Protein AF-A0A931ZBY5-F1 (afdb_monomer_lite)

Sequence (271 aa):
MNSGYWRYLRRLSKGADLEDAVLAEHIPASWWHPQGRRKMVQRIEKRGMPWLKGWLFFTLTVDPKLFESPRDAYETAKDRIRRVIHELRARGYEIRRYAVKLELQGNDYPHWHLLVDTRAFIADAEVRELWGYGICQVKRIKPQKWQYLFKYVVKESHDVPEWVLNYPRRIRVFQTSVGFFDKPAPARTKKEAAPDERAESREPETLAQKFHRWARTAQVRTRRAIQCVGTVTLRRSFHEIILEHVAGGRRVIDWFHIPLSTQELESCIQT

Structure (mmCIF, N/CA/C/O backbone):
data_AF-A0A931ZBY5-F1
#
_entry.id   AF-A0A931ZBY5-F1
#
loop_
_atom_site.group_PDB
_atom_site.id
_atom_site.type_symbol
_atom_site.label_atom_id
_atom_site.label_alt_id
_atom_site.label_comp_id
_atom_site.label_asym_id
_atom_site.label_entity_id
_atom_site.label_seq_id
_atom_site.pdbx_PDB_ins_code
_atom_site.Cartn_x
_atom_site.Cartn_y
_atom_site.Cartn_z
_atom_site.occupancy
_atom_site.B_iso_or_equiv
_atom_site.auth_seq_id
_atom_site.auth_comp_id
_atom_site.auth_asym_id
_atom_site.auth_atom_id
_atom_site.pdbx_PDB_model_num
ATOM 1 N N . MET A 1 1 ? 14.533 -3.112 -43.753 1.00 45.38 1 MET A N 1
ATOM 2 C CA . MET A 1 1 ? 14.941 -2.509 -42.460 1.00 45.38 1 MET A CA 1
ATOM 3 C C . MET A 1 1 ? 13.799 -1.642 -41.952 1.00 45.38 1 MET A C 1
ATOM 5 O O . MET A 1 1 ? 13.306 -0.805 -42.700 1.00 45.38 1 MET A O 1
ATOM 9 N N . ASN A 1 2 ? 13.291 -1.912 -40.748 1.00 48.25 2 ASN A N 1
ATOM 10 C CA . ASN A 1 2 ? 11.975 -1.448 -40.295 1.00 48.25 2 ASN A CA 1
ATOM 11 C C . ASN A 1 2 ? 12.026 0.025 -39.821 1.00 48.25 2 ASN A C 1
ATOM 13 O O . ASN A 1 2 ? 12.162 0.321 -38.637 1.00 48.25 2 ASN A O 1
ATOM 17 N N . SER A 1 3 ? 11.950 0.974 -40.764 1.00 56.25 3 SER A N 1
ATOM 18 C CA . SER A 1 3 ? 12.187 2.411 -40.521 1.00 56.25 3 SER A CA 1
ATOM 19 C C . SER A 1 3 ? 11.102 3.123 -39.695 1.00 56.25 3 SER A C 1
ATOM 21 O O . SER A 1 3 ? 11.246 4.306 -39.385 1.00 56.25 3 SER A O 1
ATOM 23 N N . GLY A 1 4 ? 9.981 2.463 -39.389 1.00 62.41 4 GLY A N 1
ATOM 24 C CA . GLY A 1 4 ? 8.851 3.078 -38.682 1.00 62.41 4 GLY A CA 1
ATOM 25 C C . GLY A 1 4 ? 9.154 3.368 -37.211 1.00 62.41 4 GLY A C 1
ATOM 26 O O . GLY A 1 4 ? 8.848 4.452 -36.712 1.00 62.41 4 GLY A O 1
ATOM 27 N N . TYR A 1 5 ? 9.827 2.437 -36.536 1.00 62.81 5 TYR A N 1
ATOM 28 C CA . TYR A 1 5 ? 10.077 2.530 -35.100 1.00 62.81 5 TYR A CA 1
ATOM 29 C C . TYR A 1 5 ? 11.163 3.559 -34.749 1.00 62.81 5 TYR A C 1
ATOM 31 O O . TYR A 1 5 ? 11.001 4.348 -33.821 1.00 62.81 5 TYR A O 1
ATOM 39 N N . TRP A 1 6 ? 12.223 3.663 -35.555 1.00 63.34 6 TRP A N 1
ATOM 40 C CA . TRP A 1 6 ? 13.207 4.741 -35.399 1.00 63.34 6 TRP A CA 1
ATOM 41 C C . TRP A 1 6 ? 12.652 6.112 -35.727 1.00 63.34 6 TRP A C 1
ATOM 43 O O . TRP A 1 6 ? 13.010 7.075 -35.056 1.00 63.34 6 TRP A O 1
ATOM 53 N N . ARG A 1 7 ? 11.745 6.228 -36.706 1.00 66.69 7 ARG A N 1
ATOM 54 C CA . ARG A 1 7 ? 11.007 7.483 -36.901 1.00 66.69 7 ARG A CA 1
ATOM 55 C C . ARG A 1 7 ? 10.178 7.827 -35.669 1.00 66.69 7 ARG A C 1
ATOM 57 O O . ARG A 1 7 ? 10.135 8.996 -35.304 1.00 66.69 7 ARG A O 1
ATOM 64 N N . TYR A 1 8 ? 9.558 6.841 -35.021 1.00 67.06 8 TYR A N 1
ATOM 65 C CA . TYR A 1 8 ? 8.817 7.047 -33.777 1.00 67.06 8 TYR A CA 1
ATOM 66 C C . TYR A 1 8 ? 9.733 7.502 -32.632 1.00 67.06 8 TYR A C 1
ATOM 68 O O . TYR A 1 8 ? 9.466 8.539 -32.030 1.00 67.06 8 TYR A O 1
ATOM 76 N N . LEU A 1 9 ? 10.855 6.817 -32.388 1.00 64.81 9 LEU A N 1
ATOM 77 C CA . LEU A 1 9 ? 11.815 7.214 -31.352 1.00 64.81 9 LEU A CA 1
ATOM 78 C C . LEU A 1 9 ? 12.480 8.567 -31.639 1.00 64.81 9 LEU A C 1
ATOM 80 O O . LEU A 1 9 ? 12.577 9.376 -30.724 1.00 64.81 9 LEU A O 1
ATOM 84 N N . ARG A 1 10 ? 12.868 8.868 -32.888 1.00 67.19 10 ARG A N 1
ATOM 85 C CA . ARG A 1 10 ? 13.410 10.190 -33.278 1.00 67.19 10 ARG A CA 1
ATOM 86 C C . ARG A 1 10 ? 12.373 11.305 -33.152 1.00 67.19 10 ARG A C 1
ATOM 88 O O . ARG A 1 10 ? 12.701 12.429 -32.779 1.00 67.19 10 ARG A O 1
ATOM 95 N N . ARG A 1 11 ? 11.102 11.002 -33.442 1.00 65.88 11 ARG A N 1
ATOM 96 C CA . ARG A 1 11 ? 9.986 11.931 -33.219 1.00 65.88 11 ARG A CA 1
ATOM 97 C C . ARG A 1 11 ? 9.799 12.200 -31.727 1.00 65.88 11 ARG A C 1
ATOM 99 O O . ARG A 1 11 ? 9.651 13.355 -31.341 1.00 65.88 11 ARG A O 1
ATOM 106 N N . LEU A 1 12 ? 9.841 11.160 -30.893 1.00 61.66 12 LEU A N 1
ATOM 107 C CA . LEU A 1 12 ? 9.764 11.298 -29.438 1.00 61.66 12 LEU A CA 1
ATOM 108 C C . LEU A 1 12 ? 10.984 12.018 -28.848 1.00 61.66 12 LEU A C 1
ATOM 110 O O . LEU A 1 12 ? 10.834 12.799 -27.911 1.00 61.66 12 LEU A O 1
ATOM 114 N N . SER A 1 13 ? 12.170 11.819 -29.427 1.00 60.75 13 SER A N 1
ATOM 115 C CA . SER A 1 13 ? 13.410 12.485 -29.015 1.00 60.75 13 SER A CA 1
ATOM 116 C C . SER A 1 13 ? 13.490 13.944 -29.463 1.00 60.75 13 SER A C 1
ATOM 118 O O . SER A 1 13 ? 14.455 14.623 -29.123 1.00 60.75 13 SER A O 1
ATOM 120 N N . LYS A 1 14 ? 12.492 14.440 -30.214 1.00 63.62 14 LYS A N 1
ATOM 121 C CA . LYS A 1 14 ? 12.477 15.776 -30.833 1.00 63.62 14 LYS A CA 1
ATOM 122 C C . LYS A 1 14 ? 13.758 16.073 -31.629 1.00 63.62 14 LYS A C 1
ATOM 124 O O . LYS A 1 14 ? 14.240 17.200 -31.624 1.00 63.62 14 LYS A O 1
ATOM 129 N N . GLY A 1 15 ? 14.315 15.059 -32.295 1.00 59.41 15 GLY A N 1
ATOM 130 C CA . GLY A 1 15 ? 15.557 15.191 -33.059 1.00 59.41 15 GLY A CA 1
ATOM 131 C C . GLY A 1 15 ? 16.841 15.072 -32.234 1.00 59.41 15 GLY A C 1
ATOM 132 O O . GLY A 1 15 ? 17.914 15.277 -32.792 1.00 59.41 15 GLY A O 1
ATOM 133 N N . ALA A 1 16 ? 16.768 14.721 -30.944 1.00 61.84 16 ALA A N 1
ATOM 134 C CA . ALA A 1 16 ? 17.964 14.380 -30.181 1.00 61.84 16 ALA A CA 1
ATOM 135 C C . ALA A 1 16 ? 18.634 13.136 -30.772 1.00 61.84 16 ALA A C 1
ATOM 137 O O . ALA A 1 16 ? 17.952 12.161 -31.118 1.00 61.84 16 ALA A O 1
ATOM 138 N N . ASP A 1 17 ? 19.960 13.205 -30.854 1.00 65.31 17 ASP A N 1
ATOM 139 C CA . ASP A 1 17 ? 20.803 12.136 -31.358 1.00 65.31 17 ASP A CA 1
ATOM 140 C C . ASP A 1 17 ? 20.674 10.886 -30.477 1.00 65.31 17 ASP A C 1
ATOM 142 O O . ASP A 1 17 ? 20.768 10.948 -29.246 1.00 65.31 17 ASP A O 1
ATOM 146 N N . LEU A 1 18 ? 20.382 9.758 -31.120 1.00 66.00 18 LEU A N 1
ATOM 147 C CA . LEU A 1 18 ? 20.178 8.469 -30.465 1.00 66.00 18 LEU A CA 1
ATOM 148 C C . LEU A 1 18 ? 21.457 7.619 -30.472 1.00 66.00 18 LEU A C 1
ATOM 150 O O . LEU A 1 18 ? 21.431 6.521 -29.922 1.00 66.00 18 LEU A O 1
ATOM 154 N N . GLU A 1 19 ? 22.565 8.120 -31.032 1.00 67.00 19 GLU A N 1
ATOM 155 C CA . GLU A 1 19 ? 23.895 7.500 -30.899 1.00 67.00 19 GLU A CA 1
ATOM 156 C C . GLU A 1 19 ? 24.340 7.401 -29.427 1.00 67.00 19 GLU A C 1
ATOM 158 O O . GLU A 1 19 ? 25.022 6.457 -29.038 1.00 67.00 19 GLU A O 1
ATOM 163 N N . ASP A 1 20 ? 23.848 8.311 -28.579 1.00 74.69 20 ASP A N 1
ATOM 164 C CA . ASP A 1 20 ? 24.078 8.347 -27.130 1.00 74.69 20 ASP A CA 1
ATOM 165 C C . ASP A 1 20 ? 22.917 7.724 -26.316 1.00 74.69 20 ASP A C 1
ATOM 167 O O . ASP A 1 20 ? 22.701 8.079 -25.149 1.00 74.69 20 ASP A O 1
ATOM 171 N N . ALA A 1 21 ? 22.106 6.841 -26.907 1.00 77.75 21 ALA A N 1
ATOM 172 C CA . ALA A 1 21 ? 20.978 6.234 -26.203 1.00 77.75 21 ALA A CA 1
ATOM 173 C C . ALA A 1 21 ? 21.427 5.219 -25.132 1.00 77.75 21 ALA A C 1
ATOM 175 O O . ALA A 1 21 ? 22.369 4.445 -25.294 1.00 77.75 21 ALA A O 1
ATOM 176 N N . VAL A 1 22 ? 20.711 5.208 -24.010 1.00 84.44 22 VAL A N 1
ATOM 177 C CA . VAL A 1 22 ? 20.878 4.256 -22.911 1.00 84.44 22 VAL A CA 1
ATOM 178 C C . VAL A 1 22 ? 19.535 3.605 -22.645 1.00 84.44 22 VAL A C 1
ATOM 180 O O . VAL A 1 22 ? 18.516 4.288 -22.487 1.00 84.44 22 VAL A O 1
ATOM 183 N N . LEU A 1 23 ? 19.544 2.279 -22.570 1.00 87.38 23 LEU A N 1
ATOM 184 C CA . LEU A 1 23 ? 18.392 1.518 -22.128 1.00 87.38 23 LEU A CA 1
ATOM 185 C C . LEU A 1 23 ? 18.397 1.481 -20.600 1.00 87.38 23 LEU A C 1
ATOM 187 O O . LEU A 1 23 ? 19.359 1.019 -19.990 1.00 87.38 23 LEU A O 1
ATOM 191 N N . ALA A 1 24 ? 17.332 1.987 -19.988 1.00 88.69 24 ALA A N 1
ATOM 192 C CA . ALA A 1 24 ? 17.167 2.025 -18.545 1.00 88.69 24 ALA A CA 1
ATOM 193 C C . ALA A 1 24 ? 15.988 1.162 -18.091 1.00 88.69 24 ALA A C 1
ATOM 195 O O . ALA A 1 24 ? 14.958 1.109 -18.769 1.00 88.69 24 ALA A O 1
ATOM 196 N N . GLU A 1 25 ? 16.099 0.540 -16.918 1.00 90.38 25 GLU A N 1
ATOM 197 C CA . GLU A 1 25 ? 15.014 -0.268 -16.354 1.00 90.38 25 GLU A CA 1
ATOM 198 C C . GLU A 1 25 ? 13.726 0.565 -16.200 1.00 90.38 25 GLU A C 1
ATOM 200 O O . GLU A 1 25 ? 13.728 1.707 -15.711 1.00 90.38 25 GLU A O 1
ATOM 205 N N . HIS A 1 26 ? 12.581 -0.002 -16.588 1.00 92.06 26 HIS A N 1
ATOM 206 C CA . HIS A 1 26 ? 11.299 0.612 -16.272 1.00 92.06 26 HIS A CA 1
ATOM 207 C C . HIS A 1 26 ? 10.945 0.416 -14.797 1.00 92.06 26 HIS A C 1
ATOM 209 O O . HIS A 1 26 ? 10.490 -0.642 -14.382 1.00 92.06 26 HIS A O 1
ATOM 215 N N . ILE A 1 27 ? 11.035 1.492 -14.014 1.00 91.31 27 ILE A N 1
ATOM 216 C CA . ILE A 1 27 ? 10.595 1.489 -12.613 1.00 91.31 27 ILE A CA 1
ATOM 217 C C . ILE A 1 27 ? 9.138 1.988 -12.527 1.00 91.31 27 ILE A C 1
ATOM 219 O O . ILE A 1 27 ? 8.906 3.206 -12.595 1.00 91.31 27 ILE A O 1
ATOM 223 N N . PRO A 1 28 ? 8.133 1.119 -12.333 1.00 93.19 28 PRO A N 1
ATOM 224 C CA . PRO A 1 28 ? 6.731 1.521 -12.238 1.00 93.19 28 PRO A CA 1
ATOM 225 C C . PRO A 1 28 ? 6.447 2.237 -10.912 1.00 93.19 28 PRO A C 1
ATOM 227 O O . PRO A 1 28 ? 7.111 2.019 -9.904 1.00 93.19 28 PRO A O 1
ATOM 230 N N . ALA A 1 29 ? 5.404 3.066 -10.859 1.00 92.88 29 ALA A N 1
ATOM 231 C CA . ALA A 1 29 ? 4.896 3.580 -9.585 1.00 92.88 29 ALA A CA 1
ATOM 232 C C . ALA A 1 29 ? 3.936 2.556 -8.955 1.00 92.88 29 ALA A C 1
ATOM 234 O O . ALA A 1 29 ? 2.725 2.602 -9.181 1.00 92.88 29 ALA A O 1
ATOM 235 N N . SER A 1 30 ? 4.497 1.622 -8.187 1.00 93.38 30 SER A N 1
ATOM 236 C CA . SER A 1 30 ? 3.792 0.504 -7.555 1.00 93.38 30 SER A CA 1
ATOM 237 C C . SER A 1 30 ? 4.297 0.279 -6.133 1.00 93.38 30 SER A C 1
ATOM 239 O O . SER A 1 30 ? 5.486 0.427 -5.873 1.00 93.38 30 SER A O 1
ATOM 241 N N . TRP A 1 31 ? 3.404 -0.112 -5.223 1.00 93.94 31 TRP A N 1
ATOM 242 C CA . TRP A 1 31 ? 3.762 -0.519 -3.858 1.00 93.94 31 TRP A CA 1
ATOM 243 C C . TRP A 1 31 ? 4.558 -1.824 -3.810 1.00 93.94 31 TRP A C 1
ATOM 245 O O . TRP A 1 31 ? 5.379 -2.006 -2.918 1.00 93.94 31 TRP A O 1
ATOM 255 N N . TRP A 1 32 ? 4.315 -2.696 -4.787 1.00 92.62 32 TRP A N 1
ATOM 256 C CA . TRP A 1 32 ? 4.901 -4.030 -4.888 1.00 92.62 32 TRP A CA 1
ATOM 257 C C . TRP A 1 32 ? 6.251 -4.038 -5.610 1.00 92.62 32 TRP A C 1
ATOM 259 O O . TRP A 1 32 ? 6.954 -5.033 -5.569 1.00 92.62 32 TRP A O 1
ATOM 269 N N . HIS A 1 33 ? 6.624 -2.930 -6.261 1.00 90.19 33 HIS A N 1
ATOM 270 C CA . HIS A 1 33 ? 7.940 -2.789 -6.878 1.00 90.19 33 HIS A CA 1
ATOM 271 C C . HIS A 1 33 ? 8.905 -2.121 -5.883 1.00 90.19 33 HIS A C 1
ATOM 273 O O . HIS A 1 33 ? 8.609 -0.998 -5.449 1.00 90.19 33 HIS A O 1
ATOM 279 N N . PRO A 1 34 ? 10.069 -2.718 -5.557 1.00 83.31 34 PRO A N 1
ATOM 280 C CA . PRO A 1 34 ? 10.969 -2.216 -4.511 1.00 83.31 34 PRO A CA 1
ATOM 281 C C . PRO A 1 34 ? 11.342 -0.736 -4.671 1.00 83.31 34 PRO A C 1
ATOM 283 O O . PRO A 1 34 ? 11.199 0.065 -3.743 1.00 83.31 34 PRO A O 1
ATOM 286 N N . GLN A 1 35 ? 11.733 -0.338 -5.885 1.00 86.56 35 GLN A N 1
ATOM 287 C CA . GLN A 1 35 ? 12.047 1.059 -6.202 1.00 86.56 35 GLN A CA 1
ATOM 288 C C . GLN A 1 35 ? 10.793 1.903 -6.485 1.00 86.56 35 GLN A C 1
ATOM 290 O O . GLN A 1 35 ? 10.770 3.115 -6.262 1.00 86.56 35 GLN A O 1
ATOM 295 N N . GLY A 1 36 ? 9.715 1.261 -6.943 1.00 91.06 36 GLY A N 1
ATOM 296 C CA . GLY A 1 36 ? 8.467 1.924 -7.320 1.00 91.06 36 GLY A CA 1
ATOM 297 C C . GLY A 1 36 ? 7.710 2.490 -6.126 1.00 91.06 36 GLY A C 1
ATOM 298 O O . GLY A 1 36 ? 7.039 3.521 -6.230 1.00 91.06 36 GLY A O 1
ATOM 299 N N . ARG A 1 37 ? 7.903 1.870 -4.961 1.00 91.06 37 ARG A N 1
ATOM 300 C CA . ARG A 1 37 ? 7.382 2.318 -3.671 1.00 91.06 37 ARG A CA 1
ATOM 301 C C . ARG A 1 37 ? 7.802 3.746 -3.347 1.00 91.06 37 ARG A C 1
ATOM 303 O O . ARG A 1 37 ? 6.973 4.525 -2.886 1.00 91.06 37 ARG A O 1
ATOM 310 N N . ARG A 1 38 ? 9.038 4.140 -3.676 1.00 90.50 38 ARG A N 1
ATOM 311 C CA . ARG A 1 38 ? 9.514 5.524 -3.494 1.00 90.50 38 ARG A CA 1
ATOM 312 C C . ARG A 1 38 ? 8.679 6.513 -4.313 1.00 90.50 38 ARG A C 1
ATOM 314 O O . ARG A 1 38 ? 8.265 7.539 -3.785 1.00 90.50 38 ARG A O 1
ATOM 321 N N . LYS A 1 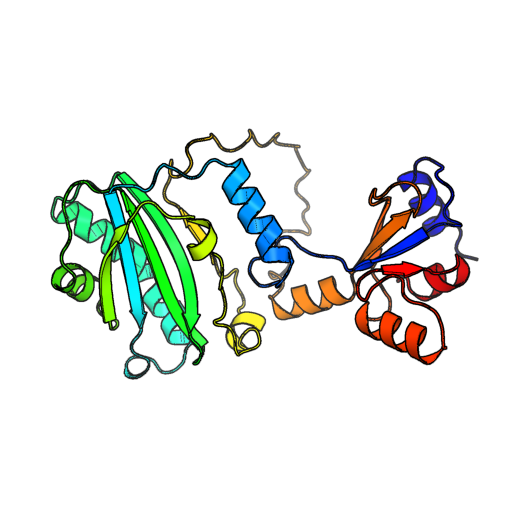39 ? 8.333 6.169 -5.562 1.00 93.06 39 LYS A N 1
ATOM 322 C CA . LYS A 1 39 ? 7.439 6.985 -6.407 1.00 93.06 39 LYS A CA 1
ATOM 323 C C . LYS A 1 39 ? 6.029 7.085 -5.813 1.00 93.06 39 LYS A C 1
ATOM 325 O O . LYS A 1 39 ? 5.383 8.124 -5.938 1.00 93.06 39 LYS A O 1
ATOM 330 N N . MET A 1 40 ? 5.540 6.028 -5.160 1.00 94.12 40 MET A N 1
ATOM 331 C CA . MET A 1 40 ? 4.252 6.049 -4.455 1.00 94.12 40 MET A CA 1
ATOM 332 C C . MET A 1 40 ? 4.284 6.934 -3.204 1.00 94.12 40 MET A C 1
ATOM 334 O O . MET A 1 40 ? 3.366 7.731 -3.018 1.00 94.12 40 MET A O 1
ATOM 338 N N . VAL A 1 41 ? 5.351 6.868 -2.402 1.00 92.31 41 VAL A N 1
ATOM 339 C CA . VAL A 1 41 ? 5.556 7.765 -1.250 1.00 92.31 41 VAL A CA 1
ATOM 340 C C . VAL A 1 41 ? 5.636 9.220 -1.708 1.00 92.31 41 VAL A C 1
ATOM 342 O O . VAL A 1 41 ? 4.884 10.044 -1.206 1.00 92.31 41 VAL A O 1
ATOM 345 N N . GLN A 1 42 ? 6.413 9.531 -2.747 1.00 91.62 42 GLN A N 1
ATOM 346 C CA . GLN A 1 42 ? 6.473 10.884 -3.320 1.00 91.62 42 GLN A CA 1
ATOM 347 C C . GLN A 1 42 ? 5.103 11.390 -3.799 1.00 91.62 42 GLN A C 1
ATOM 349 O O . GLN A 1 42 ? 4.792 12.574 -3.683 1.00 91.62 42 GLN A O 1
ATOM 354 N N . ARG A 1 43 ? 4.246 10.512 -4.344 1.00 92.12 43 ARG A N 1
ATOM 355 C CA . ARG A 1 43 ? 2.864 10.880 -4.703 1.00 92.12 43 ARG A CA 1
ATOM 356 C C . ARG A 1 43 ? 2.032 11.235 -3.472 1.00 92.12 43 ARG A C 1
ATOM 358 O O . ARG A 1 43 ? 1.236 12.163 -3.550 1.00 92.12 43 ARG A O 1
ATOM 365 N N . ILE A 1 44 ? 2.206 10.519 -2.364 1.00 91.69 44 ILE A N 1
ATOM 366 C CA . ILE A 1 44 ? 1.571 10.839 -1.078 1.00 91.69 44 ILE A CA 1
ATOM 367 C C . ILE A 1 44 ? 2.099 12.176 -0.542 1.00 91.69 44 ILE A C 1
ATOM 369 O O . ILE A 1 44 ? 1.295 13.035 -0.193 1.00 91.69 44 ILE A O 1
ATOM 373 N N . GLU A 1 45 ? 3.417 12.400 -0.563 1.00 90.44 45 GLU A N 1
ATOM 374 C CA . GLU A 1 45 ? 4.050 13.665 -0.144 1.00 90.44 45 GLU A CA 1
ATOM 375 C C . GLU A 1 45 ? 3.479 14.858 -0.913 1.00 90.44 45 GLU A C 1
ATOM 377 O O . GLU A 1 45 ? 3.066 15.855 -0.321 1.00 90.44 45 GLU A O 1
ATOM 382 N N . LYS A 1 46 ? 3.359 14.728 -2.240 1.00 91.62 46 LYS A N 1
ATOM 383 C CA . LYS A 1 46 ? 2.780 15.769 -3.102 1.00 91.62 46 LYS A CA 1
ATOM 384 C C . LYS A 1 46 ? 1.327 16.096 -2.763 1.00 91.62 46 LYS A C 1
ATOM 386 O O . LYS A 1 46 ? 0.921 17.236 -2.965 1.00 91.62 46 LYS A O 1
ATOM 391 N N . ARG A 1 47 ? 0.561 15.133 -2.238 1.00 90.44 47 ARG A N 1
ATOM 392 C CA . ARG A 1 47 ? -0.825 15.343 -1.786 1.00 90.44 47 ARG A CA 1
ATOM 393 C C . ARG A 1 47 ? -0.924 16.001 -0.405 1.00 90.44 47 ARG A C 1
ATOM 395 O O . ARG A 1 47 ? -2.013 16.413 -0.042 1.00 90.44 47 ARG A O 1
ATOM 402 N N . GLY A 1 48 ? 0.176 16.143 0.334 1.00 91.12 48 GLY A N 1
ATOM 403 C CA . GLY A 1 48 ? 0.186 16.758 1.663 1.00 91.12 48 GLY A CA 1
ATOM 404 C C . GLY A 1 48 ? -0.389 15.826 2.728 1.00 91.12 48 GLY A C 1
ATOM 405 O O . GLY A 1 48 ? -1.601 15.760 2.922 1.00 91.12 48 GLY A O 1
ATOM 406 N N . MET A 1 49 ? 0.491 15.085 3.406 1.00 91.06 49 MET A N 1
ATOM 407 C CA . MET A 1 49 ? 0.108 14.312 4.589 1.00 91.06 49 MET A CA 1
ATOM 408 C C . MET A 1 49 ? -0.279 15.257 5.730 1.00 91.06 49 MET A C 1
ATOM 410 O O . MET A 1 49 ? 0.462 16.214 5.963 1.00 91.06 49 MET A O 1
ATOM 414 N N . PRO A 1 50 ? -1.364 14.964 6.466 1.00 91.56 50 PRO A N 1
ATOM 415 C CA . PRO A 1 50 ? -1.753 15.769 7.610 1.00 91.56 50 PRO A CA 1
ATOM 416 C C . PRO A 1 50 ? -0.722 15.697 8.734 1.00 91.56 50 PRO A C 1
ATOM 418 O O . PRO A 1 50 ? 0.047 14.737 8.852 1.00 91.56 50 PRO A O 1
ATOM 421 N N . TRP A 1 51 ? -0.742 16.699 9.610 1.00 91.06 51 TRP A N 1
ATOM 422 C CA . TRP A 1 51 ? 0.027 16.663 10.848 1.00 91.06 51 TRP A CA 1
ATOM 423 C C . TRP A 1 51 ? -0.517 15.580 11.790 1.00 91.06 51 TRP A C 1
ATOM 425 O O . TRP A 1 51 ? -1.609 15.707 12.338 1.00 91.06 51 TRP A O 1
ATOM 435 N N . LEU A 1 52 ? 0.254 14.505 11.978 1.00 92.50 52 LEU A N 1
ATOM 436 C CA . LEU A 1 52 ? -0.189 13.300 12.694 1.00 92.50 52 LEU A CA 1
ATOM 437 C C . LEU A 1 52 ? -0.003 13.361 14.220 1.00 92.50 52 LEU A C 1
ATOM 439 O O . LEU A 1 52 ? -0.298 12.386 14.911 1.00 92.50 52 LEU A O 1
ATOM 443 N N . LYS A 1 53 ? 0.536 14.454 14.777 1.00 90.88 53 LYS A N 1
ATOM 444 C CA . LYS A 1 53 ? 0.796 14.537 16.224 1.00 90.88 53 LYS A CA 1
ATOM 445 C C . LYS A 1 53 ? -0.514 14.371 16.992 1.00 90.88 53 LYS A C 1
ATOM 447 O O . LYS A 1 53 ? -1.473 15.097 16.757 1.00 90.88 53 LYS A O 1
ATOM 452 N N . GLY A 1 54 ? -0.524 13.437 17.938 1.00 90.75 54 GLY A N 1
ATOM 453 C CA . GLY A 1 54 ? -1.692 13.169 18.772 1.00 90.75 54 GLY A CA 1
ATOM 454 C C . GLY A 1 54 ? -2.729 12.247 18.134 1.00 90.75 54 GLY A C 1
ATOM 455 O O . GLY A 1 54 ? -3.629 11.822 18.843 1.00 90.75 54 GLY A O 1
ATOM 456 N N . TRP A 1 55 ? -2.597 11.854 16.865 1.00 96.19 55 TRP A N 1
ATOM 457 C CA . TRP A 1 55 ? -3.441 10.804 16.286 1.00 96.19 55 TRP A CA 1
ATOM 458 C C . TRP A 1 55 ? -3.170 9.452 16.959 1.00 96.19 55 TRP A C 1
ATOM 460 O O . TRP A 1 55 ? -2.137 9.262 17.612 1.00 96.19 55 TRP A O 1
ATOM 470 N N . LEU A 1 56 ? -4.083 8.497 16.788 1.00 97.31 56 LEU A N 1
ATOM 471 C CA . LEU A 1 56 ? -3.860 7.110 17.184 1.00 97.31 56 LEU A CA 1
ATOM 472 C C . LEU A 1 56 ? -3.283 6.294 16.024 1.00 97.31 56 LEU A C 1
ATOM 474 O O . LEU A 1 56 ? -3.610 6.504 14.855 1.00 97.31 56 LEU A O 1
ATOM 478 N N . PHE A 1 57 ? -2.418 5.357 16.382 1.00 96.94 57 PHE A N 1
ATOM 479 C CA . PHE A 1 57 ? -1.835 4.340 15.531 1.00 96.94 57 PHE A CA 1
ATOM 480 C C . PHE A 1 57 ? -2.400 2.992 15.950 1.00 96.94 57 PHE A C 1
ATOM 482 O O . PHE A 1 57 ? -2.102 2.537 17.059 1.00 96.94 57 PHE A O 1
ATOM 489 N N . PHE A 1 58 ? -3.218 2.373 15.101 1.00 97.50 58 PHE A N 1
ATOM 490 C CA . PHE A 1 58 ? -3.696 1.016 15.358 1.00 97.50 58 PHE A CA 1
ATOM 491 C C . PHE A 1 58 ? -2.849 0.029 14.582 1.00 97.50 58 PHE A C 1
ATOM 493 O O . PHE A 1 58 ? -2.600 0.215 13.394 1.00 97.50 58 PHE A O 1
ATOM 500 N N . THR A 1 59 ? -2.484 -1.045 15.252 1.00 97.50 59 THR A N 1
ATOM 501 C CA . THR A 1 59 ? -1.824 -2.213 14.691 1.00 97.50 59 THR A CA 1
ATOM 502 C C . THR A 1 59 ? -2.824 -3.357 14.790 1.00 97.50 59 THR A C 1
ATOM 504 O O . THR A 1 59 ? -3.131 -3.787 15.900 1.00 97.50 59 THR A O 1
ATOM 507 N N . LEU A 1 60 ? -3.354 -3.817 13.657 1.00 98.12 60 LEU A N 1
ATOM 508 C CA . LEU A 1 60 ? -4.300 -4.930 13.571 1.00 98.12 60 LEU A CA 1
ATOM 509 C C . LEU A 1 60 ? -3.606 -6.121 12.911 1.00 98.12 60 LEU A C 1
ATOM 511 O O . LEU A 1 60 ? -3.268 -6.068 11.727 1.00 98.12 60 LEU A O 1
ATOM 515 N N . THR A 1 61 ? -3.392 -7.184 13.674 1.00 97.06 61 THR A N 1
ATOM 516 C CA . THR A 1 61 ? -2.763 -8.421 13.204 1.00 97.06 61 THR A CA 1
ATOM 517 C C . THR A 1 61 ? -3.801 -9.532 13.198 1.00 97.06 61 THR A C 1
ATOM 519 O O . THR A 1 61 ? -4.539 -9.686 14.175 1.00 97.06 61 THR A O 1
ATOM 522 N N . VAL A 1 62 ? -3.866 -10.300 12.112 1.00 97.44 62 VAL A N 1
ATOM 523 C CA . VAL A 1 62 ? -4.668 -11.530 12.096 1.00 97.44 62 VAL A CA 1
ATOM 524 C C . VAL A 1 62 ? -3.961 -12.630 12.877 1.00 97.44 62 VAL A C 1
ATOM 526 O O . VAL A 1 62 ? -2.740 -12.743 12.806 1.00 97.44 62 VAL A O 1
ATOM 529 N N . ASP A 1 63 ? -4.711 -13.444 13.607 1.00 97.25 63 ASP A N 1
ATOM 530 C CA . ASP A 1 63 ? -4.223 -14.722 14.117 1.00 97.25 63 ASP A CA 1
ATOM 531 C C . ASP A 1 63 ? -4.334 -15.770 12.995 1.00 97.25 63 ASP A C 1
ATOM 533 O O . ASP A 1 63 ? -5.454 -16.088 12.584 1.00 97.25 63 ASP A O 1
ATOM 537 N N . PRO A 1 64 ? -3.211 -16.315 12.487 1.00 97.19 64 PRO A N 1
ATOM 538 C CA . PRO A 1 64 ? -3.222 -17.332 11.437 1.00 97.19 64 PRO A CA 1
ATOM 539 C C . PRO A 1 64 ? -4.080 -18.556 11.755 1.00 97.19 64 PRO A C 1
ATOM 541 O O . PRO A 1 64 ? -4.584 -19.190 10.839 1.00 97.19 64 PRO A O 1
ATOM 544 N N . LYS A 1 65 ? -4.273 -18.892 13.037 1.00 97.56 65 LYS A N 1
ATOM 545 C CA . LYS A 1 65 ? -5.053 -20.069 13.451 1.00 97.56 65 LYS A CA 1
ATOM 546 C C . LYS A 1 65 ? -6.548 -19.951 13.151 1.00 97.56 65 LYS A C 1
ATOM 548 O O . LYS A 1 65 ? -7.250 -20.953 13.215 1.00 97.56 65 LYS A O 1
ATOM 553 N N . LEU A 1 66 ? -7.037 -18.742 12.873 1.00 97.38 66 LEU A N 1
ATOM 554 C CA . LEU A 1 66 ? -8.448 -18.477 12.584 1.00 97.38 66 LEU A CA 1
ATOM 555 C C . LEU A 1 66 ? -8.803 -18.622 11.098 1.00 97.38 66 LEU A C 1
ATOM 557 O O . LEU A 1 66 ? -9.965 -18.437 10.747 1.00 97.38 66 LEU A O 1
ATOM 561 N N . PHE A 1 67 ? -7.825 -18.895 10.233 1.00 97.69 67 PHE A N 1
ATOM 562 C CA . PHE A 1 67 ? -8.003 -18.872 8.785 1.00 97.69 67 PHE A CA 1
ATOM 563 C C . PHE A 1 67 ? -7.314 -20.059 8.126 1.00 97.69 67 PHE A C 1
ATOM 565 O O . PHE A 1 67 ? -6.281 -20.537 8.590 1.00 97.69 67 PHE A O 1
ATOM 572 N N . GLU A 1 68 ? -7.859 -20.501 6.997 1.00 97.31 68 GLU A N 1
ATOM 573 C CA . GLU A 1 68 ? -7.287 -21.621 6.241 1.00 97.31 68 GLU A CA 1
ATOM 574 C C . GLU A 1 68 ? -6.003 -21.217 5.505 1.00 97.31 68 GLU A C 1
ATOM 576 O O . GLU A 1 68 ? -5.110 -22.032 5.278 1.00 97.31 68 GLU A O 1
ATOM 581 N N . SER A 1 69 ? -5.903 -19.946 5.102 1.00 97.81 69 SER A N 1
ATOM 582 C CA . SER A 1 69 ? -4.760 -19.421 4.354 1.00 97.81 69 SER A CA 1
ATOM 583 C C . SER A 1 69 ? -4.577 -17.906 4.540 1.00 97.81 69 SER A C 1
ATOM 585 O O . SER A 1 69 ? -5.529 -17.199 4.886 1.00 97.81 69 SER A O 1
ATOM 587 N N . PRO A 1 70 ? -3.393 -17.346 4.213 1.00 97.38 70 PRO A N 1
ATOM 588 C CA . PRO A 1 70 ? -3.174 -15.896 4.205 1.00 97.38 70 PRO A CA 1
ATOM 589 C C . PRO A 1 70 ? -4.144 -15.125 3.298 1.00 97.38 70 PRO A C 1
ATOM 591 O O . PRO A 1 70 ? -4.555 -14.005 3.616 1.00 97.38 70 PRO A O 1
ATOM 594 N N . ARG A 1 71 ? -4.523 -15.725 2.162 1.00 97.56 71 ARG A N 1
ATOM 595 C CA . ARG A 1 71 ? -5.487 -15.140 1.223 1.00 97.56 71 ARG A CA 1
ATOM 596 C C . ARG A 1 71 ? -6.878 -15.064 1.841 1.00 97.56 71 ARG A C 1
ATOM 598 O O . ARG A 1 71 ? -7.520 -14.024 1.720 1.00 97.56 71 ARG A O 1
ATOM 605 N N . ASP A 1 72 ? -7.323 -16.142 2.479 1.00 97.88 72 ASP A N 1
ATOM 606 C CA . ASP A 1 72 ? -8.607 -16.189 3.181 1.00 97.88 72 ASP A CA 1
ATOM 607 C C . ASP A 1 72 ? -8.658 -15.137 4.303 1.00 97.88 72 ASP A C 1
ATOM 609 O O . ASP A 1 72 ? -9.566 -14.302 4.344 1.00 97.88 72 ASP A O 1
ATOM 613 N N . ALA A 1 73 ? -7.591 -15.045 5.105 1.00 97.94 73 ALA A N 1
ATOM 614 C CA . ALA A 1 73 ? -7.443 -13.996 6.113 1.00 97.94 73 ALA A CA 1
ATOM 615 C C . ALA A 1 73 ? -7.556 -12.581 5.517 1.00 97.94 73 ALA A C 1
ATOM 617 O O . ALA A 1 73 ? -8.223 -11.708 6.078 1.00 97.94 73 ALA A O 1
ATOM 618 N N . TYR A 1 74 ? -6.931 -12.331 4.361 1.00 97.88 74 TYR A N 1
ATOM 619 C CA . TYR A 1 74 ? -7.026 -11.040 3.677 1.00 97.88 74 TYR A CA 1
ATOM 620 C C . TYR A 1 74 ? -8.448 -10.738 3.196 1.00 97.88 74 TYR A C 1
ATOM 622 O O . TYR A 1 74 ? -8.941 -9.625 3.406 1.00 97.88 74 TYR A O 1
ATOM 630 N N . GLU A 1 75 ? -9.097 -11.697 2.539 1.00 96.88 75 GLU A N 1
ATOM 631 C CA . GLU A 1 75 ? -10.445 -11.537 1.988 1.00 96.88 75 GLU A CA 1
ATOM 632 C C . GLU A 1 75 ? -11.471 -11.257 3.081 1.00 96.88 75 GLU A C 1
ATOM 634 O O . GLU A 1 75 ? -12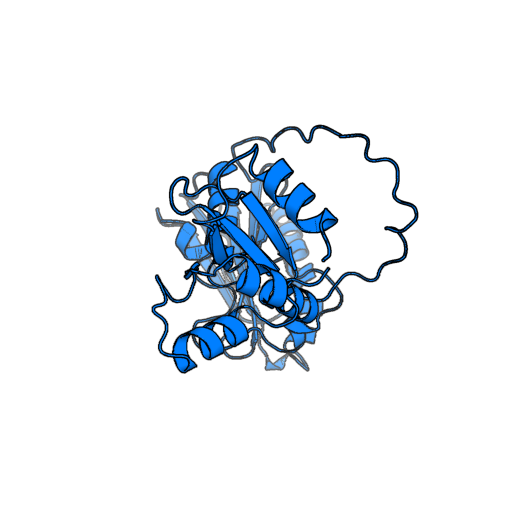.241 -10.300 2.967 1.00 96.88 75 GLU A O 1
ATOM 639 N N . THR A 1 76 ? -11.418 -12.035 4.159 1.00 95.88 76 THR A N 1
ATOM 640 C CA . THR A 1 76 ? -12.364 -11.957 5.270 1.00 95.88 76 THR A CA 1
ATOM 641 C C . THR A 1 76 ? -12.140 -10.705 6.118 1.00 95.88 76 THR A C 1
ATOM 643 O O . THR A 1 76 ? -13.083 -9.975 6.441 1.00 95.88 76 THR A O 1
ATOM 646 N N . ALA A 1 77 ? -10.889 -10.387 6.459 1.00 97.06 77 ALA A N 1
ATOM 647 C CA . ALA A 1 77 ? -10.612 -9.353 7.452 1.00 97.06 77 ALA A CA 1
ATOM 648 C C . ALA A 1 77 ? -10.540 -7.922 6.872 1.00 97.06 77 ALA A C 1
ATOM 650 O O . ALA A 1 77 ? -10.773 -6.951 7.599 1.00 97.06 77 ALA A O 1
ATOM 651 N N . LYS A 1 78 ? -10.291 -7.734 5.564 1.00 95.31 78 LYS A N 1
ATOM 652 C CA . LYS A 1 78 ? -10.132 -6.384 4.970 1.00 95.31 78 LYS A CA 1
ATOM 653 C C . LYS A 1 78 ? -11.364 -5.484 5.130 1.00 95.31 78 LYS A C 1
ATOM 655 O O . LYS A 1 78 ? -11.216 -4.270 5.287 1.00 95.31 78 LYS A O 1
ATOM 660 N N . ASP A 1 79 ? -12.571 -6.049 5.088 1.00 92.56 79 ASP A N 1
ATOM 661 C CA . ASP A 1 79 ? -13.813 -5.274 5.194 1.00 92.56 79 ASP A CA 1
ATOM 662 C C . ASP A 1 79 ? -14.193 -4.984 6.649 1.00 92.56 79 ASP A C 1
ATOM 664 O O . ASP A 1 79 ? -14.811 -3.953 6.937 1.00 92.56 79 ASP A O 1
ATOM 668 N N . ARG A 1 80 ? -13.722 -5.812 7.591 1.00 96.19 80 ARG A N 1
ATOM 669 C CA . ARG A 1 80 ? -13.891 -5.589 9.032 1.00 96.19 80 ARG A CA 1
ATOM 670 C C . ARG A 1 80 ? -13.260 -4.286 9.497 1.00 96.19 80 ARG A C 1
ATOM 672 O O . ARG A 1 80 ? -13.818 -3.635 10.368 1.00 96.19 80 ARG A O 1
ATOM 679 N N . ILE A 1 81 ? -12.177 -3.839 8.865 1.00 96.19 81 ILE A N 1
ATOM 680 C CA . ILE A 1 81 ? -11.510 -2.569 9.195 1.00 96.19 81 ILE A CA 1
ATOM 681 C C . ILE A 1 81 ? -12.478 -1.381 9.100 1.00 96.19 81 ILE A C 1
ATOM 683 O O . ILE A 1 81 ? -12.483 -0.504 9.962 1.00 96.19 81 ILE A O 1
ATOM 687 N N . ARG A 1 82 ? -13.329 -1.347 8.064 1.00 95.12 82 ARG A N 1
ATOM 688 C CA . ARG A 1 82 ? -14.334 -0.280 7.922 1.00 95.12 82 ARG A CA 1
ATOM 689 C C . ARG A 1 82 ? -15.400 -0.372 9.007 1.00 95.12 82 ARG A C 1
ATOM 691 O O . ARG A 1 82 ? -15.822 0.666 9.507 1.00 95.12 82 ARG A O 1
ATOM 698 N N . ARG A 1 83 ? -15.789 -1.595 9.384 1.00 96.88 83 ARG A N 1
ATOM 699 C CA . ARG A 1 83 ? -16.740 -1.839 10.476 1.00 96.88 83 ARG A CA 1
ATOM 700 C C . ARG A 1 83 ? -16.170 -1.379 11.814 1.00 96.88 83 ARG A C 1
ATOM 702 O O . ARG A 1 83 ? -16.853 -0.645 12.501 1.00 96.88 83 ARG A O 1
ATOM 709 N N . VAL A 1 84 ? -14.902 -1.666 12.122 1.00 98.12 84 VAL A N 1
ATOM 710 C CA . VAL A 1 84 ? -14.233 -1.162 13.340 1.00 98.12 84 VAL A CA 1
ATOM 711 C C . VAL A 1 84 ? -14.361 0.361 13.449 1.00 98.12 84 VAL A C 1
ATOM 713 O O . VAL A 1 84 ? -14.786 0.869 14.478 1.00 98.12 84 VAL A O 1
ATOM 716 N N . ILE A 1 85 ? -14.059 1.108 12.381 1.00 98.25 85 ILE A N 1
ATOM 717 C CA . ILE A 1 85 ? -14.190 2.576 12.397 1.00 98.25 85 ILE A CA 1
ATOM 718 C C . ILE A 1 85 ? -15.653 3.027 12.532 1.00 98.25 85 ILE A C 1
ATOM 720 O O . ILE A 1 85 ? -15.921 4.020 13.206 1.00 98.25 85 ILE A O 1
ATOM 724 N N . HIS A 1 86 ? -16.588 2.330 11.883 1.00 97.94 86 HIS A N 1
ATOM 725 C CA . HIS A 1 86 ? -18.017 2.623 11.988 1.00 97.94 86 HIS A CA 1
ATOM 726 C C . HIS A 1 86 ? -18.535 2.424 13.419 1.00 97.94 86 HIS A C 1
ATOM 728 O O . HIS A 1 86 ? -19.122 3.343 13.979 1.00 97.94 86 HIS A O 1
ATOM 734 N N . GLU A 1 87 ? -18.235 1.279 14.028 1.00 98.44 87 GLU A N 1
ATOM 735 C CA . GLU A 1 87 ? -18.652 0.945 15.391 1.00 98.44 87 GLU A CA 1
ATOM 736 C C . GLU A 1 87 ? -18.016 1.876 16.427 1.00 98.44 87 GLU A C 1
ATOM 738 O O . GLU A 1 87 ? -18.699 2.356 17.324 1.00 98.44 87 GLU A O 1
ATOM 743 N N . LEU A 1 88 ? -16.736 2.235 16.276 1.00 98.44 88 LEU A N 1
ATOM 744 C CA . LEU A 1 88 ? -16.108 3.229 17.156 1.00 98.44 88 LEU A CA 1
ATOM 745 C C . LEU A 1 88 ? -16.829 4.585 17.086 1.00 98.44 88 LEU A C 1
ATOM 747 O O . LEU A 1 88 ? -17.036 5.231 18.110 1.00 98.44 88 LEU A O 1
ATOM 751 N N . ARG A 1 89 ? -17.260 5.021 15.897 1.00 98.06 89 ARG A N 1
ATOM 752 C CA . ARG A 1 89 ? -18.073 6.243 15.772 1.00 98.06 89 ARG A CA 1
ATOM 753 C C . ARG A 1 89 ? -19.433 6.092 16.450 1.00 98.06 89 ARG A C 1
ATOM 755 O O . ARG A 1 89 ? -19.861 7.026 17.119 1.00 98.06 89 ARG A O 1
ATOM 762 N N . ALA A 1 90 ? -20.081 4.936 16.312 1.00 98.25 90 ALA A N 1
ATOM 763 C CA . ALA A 1 90 ? -21.346 4.642 16.986 1.00 98.25 90 ALA A CA 1
ATOM 764 C C . ALA A 1 90 ? -21.205 4.646 18.521 1.00 98.25 90 ALA A C 1
ATOM 766 O O . ALA A 1 90 ? -22.108 5.099 19.216 1.00 98.25 90 ALA A O 1
ATOM 767 N N . ARG A 1 91 ? -20.037 4.248 19.046 1.00 98.06 91 ARG A N 1
ATOM 768 C CA . ARG A 1 91 ? -19.671 4.345 20.472 1.00 98.06 91 ARG A CA 1
ATOM 769 C C . ARG A 1 91 ? -19.303 5.768 20.932 1.00 98.06 91 ARG A C 1
ATOM 771 O O . ARG A 1 91 ? -18.913 5.959 22.078 1.00 98.06 91 ARG A O 1
ATOM 778 N N . GLY A 1 92 ? -19.426 6.776 20.066 1.00 97.75 92 GLY A N 1
ATOM 779 C CA . GLY A 1 92 ? -19.227 8.189 20.409 1.00 97.75 92 GLY A CA 1
ATOM 780 C C . GLY A 1 92 ? -17.823 8.738 20.137 1.00 97.75 92 GLY A C 1
ATOM 781 O O . GLY A 1 92 ? -17.556 9.903 20.438 1.00 97.75 92 GLY A O 1
ATOM 782 N N . TYR A 1 93 ? -16.914 7.961 19.537 1.00 98.06 93 TYR A N 1
ATOM 783 C CA . TYR A 1 93 ? -15.594 8.476 19.171 1.00 98.06 93 TYR A CA 1
ATOM 784 C C . TYR A 1 93 ? -15.658 9.411 17.958 1.00 98.06 93 TYR A C 1
ATOM 786 O O . TYR A 1 93 ? -16.024 9.016 16.848 1.00 98.06 93 TYR A O 1
ATOM 794 N N . GLU A 1 94 ? -15.194 10.649 18.139 1.00 97.38 94 GLU A N 1
ATOM 795 C CA . GLU A 1 94 ? -15.074 11.639 17.065 1.00 97.38 94 GLU A CA 1
ATOM 796 C C . GLU A 1 94 ? -13.880 11.321 16.139 1.00 97.38 94 GLU A C 1
ATOM 798 O O . GLU A 1 94 ? -12.807 11.921 16.229 1.00 97.38 94 GLU A O 1
ATOM 803 N N . ILE A 1 95 ? -14.057 10.353 15.234 1.00 97.75 95 ILE A N 1
ATOM 804 C CA . ILE A 1 95 ? -13.051 9.983 14.226 1.00 97.75 95 ILE A CA 1
ATOM 805 C C . ILE A 1 95 ? -13.243 10.828 12.964 1.00 97.75 95 ILE A C 1
ATOM 807 O O . ILE A 1 95 ? -14.116 10.537 12.136 1.00 97.75 95 ILE A O 1
ATOM 811 N N . ARG A 1 96 ? -12.391 11.841 12.779 1.00 96.25 96 ARG A N 1
ATOM 812 C CA . ARG A 1 96 ? -12.487 12.812 11.670 1.00 96.25 96 ARG A CA 1
ATOM 813 C C . ARG A 1 96 ? -11.928 12.265 10.364 1.00 96.25 96 ARG A C 1
ATOM 815 O O . ARG A 1 96 ? -12.587 12.279 9.328 1.00 96.25 96 ARG A O 1
ATOM 822 N N . ARG A 1 97 ? -10.698 11.764 10.423 1.00 96.50 97 ARG A N 1
ATOM 823 C CA . ARG A 1 97 ? -9.918 11.270 9.285 1.00 96.50 97 ARG A CA 1
ATOM 824 C C . ARG A 1 97 ? -9.251 9.966 9.669 1.00 96.50 97 ARG A C 1
ATOM 826 O O . ARG A 1 97 ? -8.890 9.763 10.825 1.00 96.50 97 ARG A O 1
ATOM 833 N N . TYR A 1 98 ? -9.057 9.091 8.694 1.00 97.75 98 TYR A N 1
ATOM 834 C CA . TYR A 1 98 ? -8.221 7.923 8.908 1.00 97.75 98 TYR A CA 1
ATOM 835 C C . TYR A 1 98 ? -7.544 7.455 7.625 1.00 97.75 98 TYR A C 1
ATOM 837 O O . TYR A 1 98 ? -7.999 7.732 6.514 1.00 97.75 98 TYR A O 1
ATOM 845 N N . ALA A 1 99 ? -6.454 6.718 7.780 1.00 97.31 99 ALA A N 1
ATOM 846 C CA . ALA A 1 99 ? -5.835 5.964 6.702 1.00 97.31 99 ALA A CA 1
ATOM 847 C C . ALA A 1 99 ? -5.565 4.534 7.142 1.00 97.31 99 ALA A C 1
ATOM 849 O O . ALA A 1 99 ? -5.385 4.268 8.324 1.00 97.31 99 ALA A O 1
ATOM 850 N N . VAL A 1 100 ? -5.528 3.630 6.170 1.00 97.75 100 VAL A N 1
ATOM 851 C CA . VAL A 1 100 ? -5.255 2.207 6.347 1.00 97.75 100 VAL A CA 1
ATOM 852 C C . VAL A 1 100 ? -4.089 1.844 5.440 1.00 97.75 100 VAL A C 1
ATOM 854 O O . VAL A 1 100 ? -4.130 2.113 4.235 1.00 97.75 100 VAL A O 1
ATOM 857 N N . LYS A 1 101 ? -3.063 1.214 6.004 1.00 97.06 101 LYS A N 1
ATOM 858 C CA . LYS A 1 101 ? -1.925 0.654 5.282 1.00 97.06 101 LYS A CA 1
ATOM 859 C C . LYS A 1 101 ? -1.862 -0.849 5.528 1.00 97.06 101 LYS A C 1
ATOM 861 O O . LYS A 1 101 ? -1.760 -1.271 6.672 1.00 97.06 101 LYS A O 1
ATOM 866 N N . LEU A 1 102 ? -1.912 -1.637 4.460 1.00 97.25 102 LEU A N 1
ATOM 867 C CA . LEU A 1 102 ? -1.652 -3.074 4.488 1.00 97.25 102 LEU A CA 1
ATOM 868 C C . LEU A 1 102 ? -0.142 -3.326 4.492 1.00 97.25 102 LEU A C 1
ATOM 870 O O . LEU A 1 102 ? 0.616 -2.685 3.761 1.00 97.25 102 LEU A O 1
ATOM 874 N N . GLU A 1 103 ? 0.260 -4.303 5.279 1.00 95.62 103 GLU A N 1
ATOM 875 C CA . GLU A 1 103 ? 1.569 -4.930 5.311 1.00 95.62 103 GLU A CA 1
ATOM 876 C C . GLU A 1 103 ? 1.371 -6.446 5.357 1.00 95.62 103 GLU A C 1
ATOM 878 O O . GLU A 1 103 ? 0.408 -6.924 5.947 1.00 95.62 103 GLU A O 1
ATOM 883 N N . LEU A 1 104 ? 2.259 -7.199 4.727 1.00 94.88 104 LEU A N 1
ATOM 884 C CA . LEU A 1 104 ? 2.319 -8.648 4.842 1.00 94.88 104 LEU A CA 1
ATOM 885 C C . LEU A 1 104 ? 3.460 -8.995 5.787 1.00 94.88 104 LEU A C 1
ATOM 887 O O . LEU A 1 104 ? 4.581 -8.490 5.643 1.00 94.88 104 LEU A O 1
ATOM 891 N N . GLN A 1 105 ? 3.143 -9.813 6.783 1.00 92.00 105 GLN A N 1
ATOM 892 C CA . GLN A 1 105 ? 4.119 -10.330 7.731 1.00 92.00 105 GLN A CA 1
ATOM 893 C C . GLN A 1 105 ? 5.046 -11.346 7.046 1.00 92.00 105 GLN A C 1
ATOM 895 O O . GLN A 1 105 ? 4.851 -11.694 5.887 1.00 92.00 105 GLN A O 1
ATOM 900 N N . GLY A 1 106 ? 6.076 -11.819 7.755 1.00 90.25 106 GLY A N 1
ATOM 901 C CA . GLY A 1 106 ? 7.021 -12.798 7.196 1.00 90.25 106 GLY A CA 1
ATOM 902 C C . GLY A 1 106 ? 6.411 -14.178 6.908 1.00 90.25 106 GLY A C 1
ATOM 903 O O . GLY A 1 106 ? 7.031 -14.986 6.243 1.00 90.25 106 GLY A O 1
ATOM 904 N N . ASN A 1 107 ? 5.202 -14.445 7.401 1.00 91.88 107 ASN A N 1
ATOM 905 C CA . ASN A 1 107 ? 4.413 -15.645 7.115 1.00 91.88 107 ASN A CA 1
ATOM 906 C C . ASN A 1 107 ? 3.281 -15.367 6.104 1.00 91.88 107 ASN A C 1
ATOM 908 O O . ASN A 1 107 ? 2.289 -16.088 6.084 1.00 91.88 107 ASN A O 1
ATOM 912 N N . ASP A 1 108 ? 3.380 -14.277 5.342 1.00 94.38 108 ASP A N 1
ATOM 913 C CA . ASP A 1 108 ? 2.431 -13.811 4.320 1.00 94.38 108 ASP A CA 1
ATOM 914 C C . ASP A 1 108 ? 1.055 -13.357 4.818 1.00 94.38 108 ASP A C 1
ATOM 916 O O . ASP A 1 108 ? 0.271 -12.806 4.036 1.00 94.38 108 ASP A O 1
ATOM 920 N N . TYR A 1 109 ? 0.755 -13.525 6.109 1.00 96.12 109 TYR A N 1
ATOM 921 C CA . TYR A 1 109 ? -0.513 -13.098 6.686 1.00 96.12 109 TYR A CA 1
ATOM 922 C C . TYR A 1 109 ? -0.626 -11.566 6.725 1.00 96.12 109 TYR A C 1
ATOM 924 O O . TYR A 1 109 ? 0.359 -10.852 6.971 1.00 96.12 109 TYR A O 1
ATOM 932 N N . PRO A 1 110 ? -1.831 -11.029 6.472 1.00 96.50 110 PRO A N 1
ATOM 933 C CA . PRO A 1 110 ? -2.048 -9.598 6.417 1.00 96.50 110 PRO A CA 1
ATOM 934 C C . PRO A 1 110 ? -2.010 -8.946 7.800 1.00 96.50 110 PRO A C 1
ATOM 936 O O . PRO A 1 110 ? -2.507 -9.448 8.805 1.00 96.50 110 PRO A O 1
ATOM 939 N N . HIS A 1 111 ? -1.459 -7.746 7.812 1.00 96.25 111 HIS A N 1
ATOM 940 C CA . HIS A 1 111 ? -1.322 -6.882 8.966 1.00 96.25 111 HIS A CA 1
ATOM 941 C C . HIS A 1 111 ? -1.688 -5.465 8.546 1.00 96.25 111 HIS A C 1
ATOM 943 O O . HIS A 1 111 ? -1.208 -4.968 7.526 1.00 96.25 111 HIS A O 1
ATOM 949 N N . TRP A 1 112 ? -2.521 -4.778 9.317 1.00 97.81 112 TRP A N 1
ATOM 950 C CA . TRP A 1 112 ? -2.940 -3.420 8.987 1.00 97.81 112 TRP A CA 1
ATOM 951 C C . TRP A 1 112 ? -2.467 -2.417 10.019 1.00 97.81 112 TRP A C 1
ATOM 953 O O . TRP A 1 112 ? -2.623 -2.600 11.222 1.00 97.81 112 TRP A O 1
ATOM 963 N N . HIS A 1 113 ? -1.943 -1.309 9.513 1.00 97.31 113 HIS A N 1
ATOM 964 C CA . HIS A 1 113 ? -1.656 -0.122 10.298 1.00 97.31 113 HIS A CA 1
ATOM 965 C C . HIS A 1 113 ? -2.689 0.946 9.973 1.00 97.31 113 HIS A C 1
ATOM 967 O O . HIS A 1 113 ? -2.895 1.266 8.797 1.00 97.31 113 HIS A O 1
ATOM 973 N N . LEU A 1 114 ? -3.333 1.509 10.990 1.00 97.44 114 LEU A N 1
ATOM 974 C CA . LEU A 1 114 ? -4.262 2.617 10.819 1.00 97.44 114 LEU A CA 1
ATOM 975 C C . LEU A 1 114 ? -3.721 3.884 11.463 1.00 97.44 114 LEU A C 1
ATOM 977 O O . LEU A 1 114 ? -3.192 3.855 12.569 1.00 97.44 114 LEU A O 1
ATOM 981 N N . LEU A 1 115 ? -3.925 5.001 10.775 1.00 97.19 115 LEU A N 1
ATOM 982 C CA . LEU A 1 115 ? -3.781 6.344 11.326 1.00 97.19 115 LEU A CA 1
ATOM 983 C C . LEU A 1 115 ? -5.187 6.858 11.600 1.00 97.19 115 LEU A C 1
ATOM 985 O O . LEU A 1 115 ? -5.970 6.921 10.656 1.00 97.19 115 LEU A O 1
ATOM 989 N N . VAL A 1 116 ? -5.516 7.211 12.841 1.00 97.81 116 VAL A N 1
ATOM 990 C CA . VAL A 1 116 ? -6.875 7.611 13.238 1.00 97.81 116 VAL A CA 1
ATOM 991 C C . VAL A 1 116 ? -6.843 8.975 13.928 1.00 97.81 116 VAL A C 1
ATOM 993 O O . VAL A 1 116 ? -6.257 9.130 14.999 1.00 97.81 116 VAL A O 1
ATOM 996 N N . ASP A 1 117 ? -7.472 9.968 13.298 1.00 97.31 117 ASP A N 1
ATOM 997 C CA . ASP A 1 117 ? -7.625 11.333 13.810 1.00 97.31 117 ASP A CA 1
ATOM 998 C C . ASP A 1 117 ? -8.791 11.373 14.799 1.00 97.31 117 ASP A C 1
ATOM 1000 O O . ASP A 1 117 ? -9.956 11.467 14.401 1.00 97.31 117 ASP A O 1
ATOM 1004 N N . THR A 1 118 ? -8.468 11.233 16.082 1.00 97.00 118 THR A N 1
ATOM 1005 C CA . THR A 1 118 ? -9.423 11.313 17.188 1.00 97.00 118 THR A CA 1
ATOM 1006 C C . THR A 1 118 ? -8.775 11.937 18.420 1.00 97.00 118 THR A C 1
ATOM 1008 O O . THR A 1 118 ? -7.593 11.720 18.721 1.00 97.00 118 THR A O 1
ATOM 1011 N N . ARG A 1 119 ? -9.564 12.725 19.155 1.00 93.50 119 ARG A N 1
ATOM 1012 C CA . ARG A 1 119 ? -9.131 13.371 20.399 1.00 93.50 119 ARG A CA 1
ATOM 1013 C C . ARG A 1 119 ? -9.036 12.378 21.547 1.00 93.50 119 ARG A C 1
ATOM 1015 O O . ARG A 1 119 ? -8.036 12.387 22.258 1.00 93.50 119 ARG A O 1
ATOM 1022 N N . ALA A 1 120 ? -10.033 11.516 21.718 1.00 96.56 120 ALA A N 1
ATOM 1023 C CA . ALA A 1 120 ? -10.059 10.541 22.803 1.00 96.56 120 ALA A CA 1
ATOM 1024 C C . ALA A 1 120 ? -9.079 9.390 22.538 1.00 96.56 120 ALA A C 1
ATOM 1026 O O . ALA A 1 120 ? -8.792 9.051 21.390 1.00 96.56 120 ALA A O 1
ATOM 1027 N N . PHE A 1 121 ? -8.523 8.820 23.606 1.00 97.75 121 PHE A N 1
ATOM 1028 C CA . PHE A 1 121 ? -7.766 7.578 23.490 1.00 97.75 121 PHE A CA 1
ATOM 1029 C C . PHE A 1 121 ? -8.755 6.411 23.429 1.00 97.75 121 PHE A C 1
ATOM 1031 O O . PHE A 1 121 ? -9.744 6.416 24.157 1.00 97.75 121 PHE A O 1
ATOM 1038 N N . ILE A 1 122 ? -8.487 5.440 22.559 1.00 98.12 122 ILE A N 1
ATOM 1039 C CA . ILE A 1 122 ? -9.304 4.235 22.392 1.00 98.12 122 ILE A CA 1
ATOM 1040 C C . ILE A 1 122 ? -8.460 3.066 22.887 1.00 98.12 122 ILE A C 1
ATOM 1042 O O . ILE A 1 122 ? -7.322 2.909 22.441 1.00 98.12 122 ILE A O 1
ATOM 1046 N N . ALA A 1 123 ? -8.980 2.292 23.834 1.00 97.94 123 ALA A N 1
ATOM 1047 C CA . ALA A 1 123 ? -8.220 1.223 24.468 1.00 97.94 123 ALA A CA 1
ATOM 1048 C C . ALA A 1 123 ? -8.035 0.014 23.537 1.00 97.94 123 ALA A C 1
ATOM 1050 O O . ALA A 1 123 ? -8.922 -0.331 22.756 1.00 97.94 123 ALA A O 1
ATOM 1051 N N . ASP A 1 124 ? -6.907 -0.691 23.680 1.00 98.00 124 ASP A N 1
ATOM 1052 C CA . ASP A 1 124 ? -6.603 -1.911 22.919 1.00 98.00 124 ASP A CA 1
ATOM 1053 C C . ASP A 1 124 ? -7.712 -2.962 23.020 1.00 98.00 124 ASP A C 1
ATOM 1055 O O . ASP A 1 124 ? -8.025 -3.619 22.032 1.00 98.00 124 ASP A O 1
ATOM 1059 N N . ALA A 1 125 ? -8.291 -3.133 24.215 1.00 97.75 125 ALA A N 1
ATOM 1060 C CA . ALA A 1 125 ? -9.348 -4.111 24.464 1.00 97.75 125 ALA A CA 1
ATOM 1061 C C . ALA A 1 125 ? -10.594 -3.831 23.616 1.00 97.75 125 ALA A C 1
ATOM 1063 O O . ALA A 1 125 ? -11.160 -4.752 23.035 1.00 97.75 125 ALA A O 1
ATOM 1064 N N . GLU A 1 126 ? -10.957 -2.560 23.480 1.00 97.94 126 GLU A N 1
ATOM 1065 C CA . GLU A 1 126 ? -12.127 -2.137 22.723 1.00 97.94 126 GLU A CA 1
ATOM 1066 C C . GLU A 1 126 ? -11.930 -2.318 21.216 1.00 97.94 126 GLU A C 1
ATOM 1068 O O . GLU A 1 126 ? -12.782 -2.865 20.517 1.00 97.94 126 GLU A O 1
ATOM 1073 N N . VAL A 1 127 ? -10.764 -1.925 20.697 1.00 98.19 127 VAL A N 1
ATOM 1074 C CA . VAL A 1 127 ? -10.457 -2.157 19.280 1.00 98.19 127 VAL A CA 1
ATOM 1075 C C . VAL A 1 127 ? -10.330 -3.655 18.992 1.00 98.19 127 VAL A C 1
ATOM 1077 O O . VAL A 1 127 ? -10.740 -4.099 17.923 1.00 98.19 127 VAL A O 1
ATOM 1080 N N . ARG A 1 128 ? -9.801 -4.451 19.931 1.00 97.94 128 ARG A N 1
ATOM 1081 C CA . ARG A 1 128 ? -9.693 -5.913 19.803 1.00 97.94 128 ARG A CA 1
ATOM 1082 C C . ARG A 1 128 ? -11.059 -6.588 19.740 1.00 97.94 128 ARG A C 1
ATOM 1084 O O . ARG A 1 128 ? -11.242 -7.448 18.883 1.00 97.94 128 ARG A O 1
ATOM 1091 N N . GLU A 1 129 ? -11.988 -6.182 20.602 1.00 97.75 129 GLU A N 1
ATOM 1092 C CA . GLU A 1 129 ? -13.381 -6.644 20.597 1.00 97.75 129 GLU A CA 1
ATOM 1093 C C . GLU A 1 129 ? -14.017 -6.433 19.214 1.00 97.75 129 GLU A C 1
ATOM 1095 O O . GLU A 1 129 ? -14.553 -7.366 18.621 1.00 97.75 129 GLU A O 1
ATOM 1100 N N . LEU A 1 130 ? -13.873 -5.230 18.649 1.00 98.06 130 LEU A N 1
ATOM 1101 C CA . LEU A 1 130 ? -14.413 -4.895 17.328 1.00 98.06 130 LEU A CA 1
ATOM 1102 C C . LEU A 1 130 ? -13.659 -5.568 16.172 1.00 98.06 130 LEU A C 1
ATOM 1104 O O . LEU A 1 130 ? -14.245 -5.842 15.121 1.00 98.06 130 LEU A O 1
ATOM 1108 N N . TRP A 1 131 ? -12.351 -5.786 16.329 1.00 97.94 131 TRP A N 1
ATOM 1109 C CA . TRP A 1 131 ? -11.503 -6.408 15.315 1.00 97.94 131 TRP A CA 1
ATOM 1110 C C . TRP A 1 131 ? -11.821 -7.891 15.144 1.00 97.94 131 TRP A C 1
ATOM 1112 O O . TRP A 1 131 ? -11.986 -8.342 14.013 1.00 97.94 131 TRP A O 1
ATOM 1122 N N . GLY A 1 132 ? -11.905 -8.640 16.244 1.00 97.25 132 GLY A N 1
ATOM 1123 C CA . GLY A 1 132 ? -12.351 -10.036 16.266 1.00 97.25 132 GLY A CA 1
ATOM 1124 C C . GLY A 1 132 ? -11.446 -11.066 15.574 1.00 97.25 132 GLY A C 1
ATOM 1125 O O . GLY A 1 132 ? -11.769 -12.246 15.614 1.00 97.25 132 GLY A O 1
ATOM 1126 N N . TYR A 1 133 ? -10.327 -10.666 14.959 1.00 96.94 133 TYR A N 1
ATOM 1127 C CA . TYR A 1 133 ? -9.480 -11.571 14.163 1.00 96.94 133 TYR A CA 1
ATOM 1128 C C . TYR A 1 133 ? -8.052 -11.735 14.679 1.00 96.94 133 TYR A C 1
ATOM 1130 O O . TYR A 1 133 ? -7.216 -12.271 13.962 1.00 96.94 133 TYR A O 1
ATOM 1138 N N . GLY A 1 134 ? -7.738 -11.272 15.890 1.00 95.81 134 GLY A N 1
ATOM 1139 C CA . GLY A 1 134 ? -6.417 -11.470 16.485 1.00 95.81 134 GLY A CA 1
ATOM 1140 C C . GLY A 1 134 ? -5.959 -10.304 17.351 1.00 95.81 134 GLY A C 1
ATOM 1141 O O . GLY A 1 134 ? -6.718 -9.746 18.146 1.00 95.81 134 GLY A O 1
ATOM 1142 N N . ILE A 1 135 ? -4.684 -9.941 17.214 1.00 95.75 135 ILE A N 1
ATOM 1143 C CA . ILE A 1 135 ? -4.026 -8.967 18.086 1.00 95.75 135 ILE A CA 1
ATOM 1144 C C . ILE A 1 135 ? -4.348 -7.541 17.630 1.00 95.75 135 ILE A C 1
ATOM 1146 O O . ILE A 1 135 ? -4.283 -7.206 16.447 1.00 95.75 135 ILE A O 1
ATOM 1150 N N . CYS A 1 136 ? -4.628 -6.683 18.609 1.00 97.38 136 CYS A N 1
ATOM 1151 C CA . CYS A 1 136 ? -4.699 -5.240 18.439 1.00 97.38 136 CYS A CA 1
ATOM 1152 C C . CYS A 1 136 ? -3.717 -4.556 19.393 1.00 97.38 136 CYS A C 1
ATOM 1154 O O . CYS A 1 136 ? -3.625 -4.957 20.559 1.00 97.38 136 CYS A O 1
ATOM 1156 N N . GLN A 1 137 ? -3.021 -3.532 18.893 1.00 97.94 137 GLN A N 1
ATOM 1157 C CA . GLN A 1 137 ? -2.295 -2.554 19.703 1.00 97.94 137 GLN A CA 1
ATOM 1158 C C . GLN A 1 137 ? -2.661 -1.136 19.265 1.00 97.94 137 GLN A C 1
ATOM 1160 O O . GLN A 1 137 ? -2.610 -0.831 18.070 1.00 97.94 137 GLN A O 1
ATOM 1165 N N . VAL A 1 138 ? -2.947 -0.256 20.220 1.00 97.88 138 VAL A N 1
ATOM 1166 C CA . VAL A 1 138 ? -3.249 1.159 19.998 1.00 97.88 138 VAL A CA 1
ATOM 1167 C C . VAL A 1 138 ? -2.205 2.017 20.696 1.00 97.88 138 VAL A C 1
ATOM 1169 O O . VAL A 1 138 ? -1.906 1.866 21.878 1.00 97.88 138 VAL A O 1
ATOM 1172 N N . LYS A 1 139 ? -1.611 2.954 19.955 1.00 96.19 139 LYS A N 1
ATOM 1173 C CA . LYS A 1 139 ? -0.610 3.885 20.497 1.00 96.19 139 LYS A CA 1
ATOM 1174 C C . LYS A 1 139 ? -0.868 5.293 19.994 1.00 96.19 139 LYS A C 1
ATOM 1176 O O . LYS A 1 139 ? -1.308 5.481 18.867 1.00 96.19 139 LYS A O 1
ATOM 1181 N N . ARG A 1 140 ? -0.541 6.310 20.791 1.00 95.19 140 ARG A N 1
ATOM 1182 C CA . ARG A 1 140 ? -0.468 7.689 20.281 1.00 95.19 140 ARG A CA 1
ATOM 1183 C C . ARG A 1 140 ? 0.733 7.826 19.351 1.00 95.19 140 ARG A C 1
ATOM 1185 O O . ARG A 1 140 ? 1.835 7.375 19.669 1.00 95.19 140 ARG A O 1
ATOM 1192 N N . ILE A 1 141 ? 0.528 8.494 18.223 1.00 91.44 141 ILE A N 1
ATOM 1193 C CA . ILE A 1 141 ? 1.599 8.818 17.287 1.00 91.44 141 ILE A CA 1
ATOM 1194 C C . ILE A 1 141 ? 2.496 9.884 17.914 1.00 91.44 141 ILE A C 1
ATOM 1196 O O . ILE A 1 141 ? 2.066 11.001 18.216 1.00 91.44 141 ILE A O 1
ATOM 1200 N N . LYS A 1 142 ? 3.771 9.527 18.094 1.00 85.81 142 LYS A N 1
ATOM 1201 C CA . LYS A 1 142 ? 4.836 10.489 18.394 1.00 85.81 142 LYS A CA 1
ATOM 1202 C C . LYS A 1 142 ? 5.158 11.298 17.128 1.00 85.81 142 LYS A C 1
ATOM 1204 O O . LYS A 1 142 ? 4.943 10.784 16.030 1.00 85.81 142 LYS A O 1
ATOM 1209 N N . PRO A 1 143 ? 5.703 12.523 17.237 1.00 70.44 143 PRO A N 1
ATOM 1210 C CA . PRO A 1 143 ? 6.220 13.244 16.076 1.00 70.44 143 PRO A CA 1
ATOM 1211 C C . PRO A 1 143 ? 7.235 12.353 15.347 1.00 70.44 143 PRO A C 1
ATOM 1213 O O . PRO A 1 143 ? 8.274 12.007 15.903 1.00 70.44 143 PRO A O 1
ATOM 1216 N N . GLN A 1 144 ? 6.896 11.897 14.144 1.00 64.94 144 GLN A N 1
ATOM 1217 C CA . GLN A 1 144 ? 7.680 10.910 13.404 1.00 64.94 144 GLN A CA 1
ATOM 1218 C C . GLN A 1 144 ? 7.770 11.280 11.927 1.00 64.94 144 GLN A C 1
ATOM 1220 O O . GLN A 1 144 ? 6.887 11.932 11.366 1.00 64.94 144 GLN A O 1
ATOM 1225 N N . LYS A 1 145 ? 8.824 10.765 11.282 1.00 72.31 145 LYS A N 1
ATOM 1226 C CA . LYS A 1 145 ? 8.907 10.619 9.827 1.00 72.31 145 LYS A CA 1
ATOM 1227 C C . LYS A 1 145 ? 7.891 9.563 9.400 1.00 72.31 145 LYS A C 1
ATOM 1229 O O . LYS A 1 145 ? 8.207 8.375 9.340 1.00 72.31 145 LYS A O 1
ATOM 1234 N N . TRP A 1 146 ? 6.658 9.988 9.137 1.00 84.56 146 TRP A N 1
ATOM 1235 C CA . TRP A 1 146 ? 5.556 9.124 8.702 1.00 84.56 146 TRP A CA 1
ATOM 1236 C C . TRP A 1 146 ? 5.919 8.261 7.483 1.00 84.56 146 TRP A C 1
ATOM 1238 O O . TRP A 1 146 ? 5.302 7.222 7.269 1.00 84.56 146 TRP A O 1
ATOM 1248 N N . GLN A 1 147 ? 6.950 8.631 6.711 1.00 85.25 147 GLN A N 1
ATOM 1249 C CA . GLN A 1 147 ? 7.503 7.815 5.629 1.00 85.25 147 GLN A CA 1
ATOM 1250 C C . GLN A 1 147 ? 7.886 6.402 6.091 1.00 85.25 147 GLN A C 1
ATOM 1252 O O . GLN A 1 147 ? 7.798 5.462 5.303 1.00 85.25 147 GLN A O 1
ATOM 1257 N N . TYR A 1 148 ? 8.256 6.230 7.366 1.00 85.12 148 TYR A N 1
ATOM 1258 C CA . TYR A 1 148 ? 8.582 4.923 7.938 1.00 85.12 148 TYR A CA 1
ATOM 1259 C C . TYR A 1 148 ? 7.398 3.944 7.895 1.00 85.12 148 TYR A C 1
ATOM 1261 O O . TYR A 1 148 ? 7.606 2.744 7.731 1.00 85.12 148 TYR A O 1
ATOM 1269 N N . LEU A 1 149 ? 6.153 4.443 7.922 1.00 86.50 149 LEU A N 1
ATOM 1270 C CA . LEU A 1 149 ? 4.945 3.626 7.740 1.00 86.50 149 LEU A CA 1
ATOM 1271 C C . LEU A 1 149 ? 4.967 2.843 6.419 1.00 86.50 149 LEU A C 1
ATOM 1273 O O . LEU A 1 149 ? 4.433 1.737 6.321 1.00 86.50 149 LEU A O 1
ATOM 1277 N N . PHE A 1 150 ? 5.606 3.424 5.406 1.00 87.75 150 PHE A N 1
ATOM 1278 C CA . PHE A 1 150 ? 5.694 2.898 4.053 1.00 87.75 150 PHE A CA 1
ATOM 1279 C C . PHE A 1 150 ? 7.016 2.182 3.775 1.00 87.75 150 PHE A C 1
ATOM 1281 O O . PHE A 1 150 ? 7.287 1.871 2.617 1.00 87.75 150 PHE A O 1
ATOM 1288 N N . LYS A 1 151 ? 7.844 1.916 4.798 1.00 84.00 151 LYS A N 1
ATOM 1289 C CA . LYS A 1 151 ? 9.120 1.207 4.618 1.00 84.00 151 LYS A CA 1
ATOM 1290 C C . LYS A 1 151 ? 8.898 -0.177 4.002 1.00 84.00 151 LYS A C 1
ATOM 1292 O O . LYS A 1 151 ? 9.582 -0.535 3.046 1.00 84.00 151 LYS A O 1
ATOM 1297 N N . TYR A 1 152 ? 7.879 -0.889 4.484 1.00 82.81 152 TYR A N 1
ATOM 1298 C CA . TYR A 1 152 ? 7.559 -2.252 4.066 1.00 82.81 152 TYR A CA 1
ATOM 1299 C C . TYR A 1 152 ? 6.149 -2.372 3.521 1.00 82.81 152 TYR A C 1
ATOM 1301 O O . TYR A 1 152 ? 5.228 -1.715 3.998 1.00 82.81 152 TYR A O 1
ATOM 1309 N N . VAL A 1 153 ? 5.996 -3.241 2.532 1.00 82.94 153 VAL A N 1
ATOM 1310 C CA . VAL A 1 153 ? 4.692 -3.764 2.103 1.00 82.94 153 VAL A CA 1
ATOM 1311 C C . VAL A 1 153 ? 4.698 -5.266 2.327 1.00 82.94 153 VAL A C 1
ATOM 1313 O O . VAL A 1 153 ? 3.744 -5.787 2.879 1.00 82.94 153 VAL A O 1
ATOM 1316 N N . VAL A 1 154 ? 5.815 -5.910 1.996 1.00 80.50 154 VAL A N 1
ATOM 1317 C CA . VAL A 1 154 ? 6.214 -7.230 2.482 1.00 80.50 154 VAL A CA 1
ATOM 1318 C C . VAL A 1 154 ? 7.384 -7.013 3.440 1.00 80.50 154 VAL A C 1
ATOM 1320 O O . VAL A 1 154 ? 8.253 -6.175 3.155 1.00 80.50 154 VAL A O 1
ATOM 1323 N N . LYS A 1 155 ? 7.368 -7.666 4.604 1.00 80.19 155 LYS A N 1
ATOM 1324 C CA . LYS A 1 155 ? 8.461 -7.579 5.581 1.00 80.19 155 LYS A CA 1
ATOM 1325 C C . LYS A 1 155 ? 9.724 -8.258 5.022 1.00 80.19 155 LYS A C 1
ATOM 1327 O O . LYS A 1 155 ? 9.629 -9.228 4.286 1.00 80.19 155 LYS A O 1
ATOM 1332 N N . GLU A 1 156 ? 10.881 -7.685 5.357 1.00 59.47 156 GLU A N 1
ATOM 1333 C CA . GLU A 1 156 ? 12.193 -7.671 4.666 1.00 59.47 156 GLU A CA 1
ATOM 1334 C C . GLU A 1 156 ? 12.899 -9.013 4.315 1.00 59.47 156 GLU A C 1
ATOM 1336 O O . GLU A 1 156 ? 14.091 -8.990 4.033 1.00 59.47 156 GLU A O 1
ATOM 1341 N N . SER A 1 157 ? 12.212 -10.159 4.277 1.00 54.75 157 SER A N 1
ATOM 1342 C CA . SER A 1 157 ? 12.822 -11.479 4.022 1.00 54.75 157 SER A CA 1
ATOM 1343 C C . SER A 1 157 ? 12.134 -12.346 2.961 1.00 54.75 157 SER A C 1
ATOM 1345 O O . SER A 1 157 ? 12.592 -13.462 2.738 1.00 54.75 157 SER A O 1
ATOM 1347 N N . HIS A 1 158 ? 11.072 -11.870 2.299 1.00 62.25 158 HIS A N 1
ATOM 1348 C CA . HIS A 1 158 ? 10.326 -12.688 1.334 1.00 62.25 158 HIS A CA 1
ATOM 1349 C C . HIS A 1 158 ? 9.973 -11.925 0.056 1.00 62.25 158 HIS A C 1
ATOM 1351 O O . HIS A 1 158 ? 9.710 -10.716 0.077 1.00 62.25 158 HIS A O 1
ATOM 1357 N N . ASP A 1 159 ? 9.965 -12.660 -1.056 1.00 84.75 159 ASP A N 1
ATOM 1358 C CA . ASP A 1 159 ? 9.355 -12.231 -2.307 1.00 84.75 159 ASP A CA 1
ATOM 1359 C C . ASP A 1 159 ? 7.868 -11.910 -2.110 1.00 84.75 159 ASP A C 1
ATOM 1361 O O . ASP A 1 159 ? 7.259 -12.200 -1.079 1.00 84.75 159 ASP A O 1
ATOM 1365 N N . VAL A 1 160 ? 7.258 -11.271 -3.109 1.00 91.50 160 VAL A N 1
ATOM 1366 C CA . VAL A 1 160 ? 5.810 -11.054 -3.076 1.00 91.50 160 VAL A CA 1
ATOM 1367 C C . VAL A 1 160 ? 5.108 -12.419 -3.062 1.00 91.50 160 VAL A C 1
ATOM 1369 O O . VAL A 1 160 ? 5.338 -13.195 -3.989 1.00 91.50 160 VAL A O 1
ATOM 1372 N N . PRO A 1 161 ? 4.233 -12.706 -2.078 1.00 94.00 161 PRO A N 1
ATOM 1373 C CA . PRO A 1 161 ? 3.632 -14.030 -1.948 1.00 94.00 161 PRO A CA 1
ATOM 1374 C C . PRO A 1 161 ? 2.831 -14.430 -3.184 1.00 94.00 161 PRO A C 1
ATOM 1376 O O . PRO A 1 161 ? 2.179 -13.590 -3.814 1.00 94.00 161 PRO A O 1
ATOM 1379 N N . GLU A 1 162 ? 2.812 -15.723 -3.503 1.00 94.56 162 GLU A N 1
ATOM 1380 C CA . GLU A 1 162 ? 2.159 -16.237 -4.712 1.00 94.56 162 GLU A CA 1
ATOM 1381 C C . GLU A 1 162 ? 0.679 -15.837 -4.791 1.00 94.56 162 GLU A C 1
ATOM 1383 O O . GLU A 1 162 ? 0.187 -15.397 -5.835 1.00 94.56 162 GLU A O 1
ATOM 1388 N N . TRP A 1 163 ? -0.034 -15.891 -3.664 1.00 95.81 163 TRP A N 1
ATOM 1389 C CA . TRP A 1 163 ? -1.443 -15.508 -3.622 1.00 95.81 163 TRP A CA 1
ATOM 1390 C C . TRP A 1 163 ? -1.668 -14.025 -3.957 1.00 95.81 163 TRP A C 1
ATOM 1392 O O . TRP A 1 163 ? -2.718 -13.681 -4.493 1.00 95.81 163 TRP A O 1
ATOM 1402 N N . VAL A 1 164 ? -0.696 -13.150 -3.671 1.00 96.19 164 VAL A N 1
ATOM 1403 C CA . VAL A 1 164 ? -0.721 -11.714 -4.008 1.00 96.19 164 VAL A CA 1
ATOM 1404 C C . VAL A 1 164 ? -0.415 -11.520 -5.487 1.00 96.19 164 VAL A C 1
ATOM 1406 O O . VAL A 1 164 ? -1.067 -10.708 -6.148 1.00 96.19 164 VAL A O 1
ATOM 1409 N N . LEU A 1 165 ? 0.566 -12.264 -6.009 1.00 95.50 165 LEU A N 1
ATOM 1410 C CA . LEU A 1 165 ? 0.947 -12.255 -7.422 1.00 95.50 165 LEU A CA 1
ATOM 1411 C C . LEU A 1 165 ? -0.243 -12.616 -8.317 1.00 95.50 165 LEU A C 1
ATOM 1413 O O . LEU A 1 165 ? -0.512 -11.915 -9.298 1.00 95.50 165 LEU A O 1
ATOM 1417 N N . ASN A 1 166 ? -0.991 -13.643 -7.920 1.00 96.25 166 ASN A N 1
ATOM 1418 C CA . ASN A 1 166 ? -2.115 -14.204 -8.667 1.00 96.25 166 ASN A CA 1
ATOM 1419 C C . ASN A 1 166 ? -3.485 -13.687 -8.203 1.00 96.25 166 ASN A C 1
ATOM 1421 O O . ASN A 1 166 ? -4.521 -14.179 -8.648 1.00 96.25 166 ASN A O 1
ATOM 1425 N N . TYR A 1 167 ? -3.520 -12.687 -7.317 1.00 95.44 167 TYR A N 1
ATOM 1426 C CA . TYR A 1 167 ? -4.781 -12.150 -6.825 1.00 95.44 167 TYR A CA 1
ATOM 1427 C C . TYR A 1 167 ? -5.575 -11.500 -7.979 1.00 95.44 167 TYR A C 1
ATOM 1429 O O . TYR A 1 167 ? -5.057 -10.589 -8.634 1.00 95.44 167 TYR A O 1
ATOM 1437 N N . PRO A 1 168 ? -6.841 -11.899 -8.220 1.00 91.81 168 PRO A N 1
ATOM 1438 C CA . PRO A 1 168 ? -7.588 -11.499 -9.420 1.00 91.81 168 PRO A CA 1
ATOM 1439 C C . PRO A 1 168 ? -8.056 -10.038 -9.395 1.00 91.81 168 PRO A C 1
ATOM 1441 O O . PRO A 1 168 ? -8.582 -9.518 -10.373 1.00 91.81 168 PRO A O 1
ATOM 1444 N N . ARG A 1 169 ? -7.917 -9.350 -8.257 1.00 91.25 169 ARG A N 1
ATOM 1445 C CA . ARG A 1 169 ? -8.341 -7.955 -8.085 1.00 91.25 169 ARG A CA 1
ATOM 1446 C C . ARG A 1 169 ? -7.158 -7.087 -7.675 1.00 91.25 169 ARG A C 1
ATOM 1448 O O . ARG A 1 169 ? -6.039 -7.533 -7.458 1.00 91.25 169 ARG A O 1
ATOM 1455 N N . ARG A 1 170 ? -7.387 -5.784 -7.531 1.00 91.38 170 ARG A N 1
ATOM 1456 C CA . ARG A 1 170 ? -6.352 -4.879 -7.025 1.00 91.38 170 ARG A CA 1
ATOM 1457 C C . ARG A 1 170 ? -6.291 -4.911 -5.498 1.00 91.38 170 ARG A C 1
ATOM 1459 O O . ARG A 1 170 ? -7.188 -4.380 -4.843 1.00 91.38 170 ARG A O 1
ATOM 1466 N N . ILE A 1 171 ? -5.173 -5.377 -4.943 1.00 94.94 171 ILE A N 1
ATOM 1467 C CA . ILE A 1 171 ? -4.873 -5.204 -3.515 1.00 94.94 171 ILE A CA 1
ATOM 1468 C C . ILE A 1 171 ? -4.537 -3.736 -3.247 1.00 94.94 171 ILE A C 1
ATOM 1470 O O . ILE A 1 171 ? -3.613 -3.143 -3.817 1.00 94.94 171 ILE A O 1
ATOM 1474 N N . ARG A 1 172 ? -5.328 -3.118 -2.374 1.00 94.56 172 ARG A N 1
ATOM 1475 C CA . ARG A 1 172 ? -5.156 -1.723 -1.969 1.00 94.56 172 ARG A CA 1
ATOM 1476 C C . ARG A 1 172 ? -4.236 -1.645 -0.753 1.00 94.56 172 ARG A C 1
ATOM 1478 O O . ARG A 1 172 ? -4.702 -1.750 0.375 1.00 94.56 172 ARG A O 1
ATOM 1485 N N . VAL A 1 173 ? -2.951 -1.408 -1.011 1.00 96.25 173 VAL A N 1
ATOM 1486 C CA . VAL A 1 173 ? -1.921 -1.283 0.036 1.00 96.25 173 VAL A CA 1
ATOM 1487 C C . VAL A 1 173 ? -2.113 -0.048 0.912 1.00 96.25 173 VAL A C 1
ATOM 1489 O O . VAL A 1 173 ? -1.857 -0.107 2.103 1.00 96.25 173 VAL A O 1
ATOM 1492 N N . PHE A 1 174 ? -2.584 1.065 0.346 1.00 96.50 174 PHE A N 1
ATOM 1493 C CA . PHE A 1 174 ? -2.868 2.283 1.100 1.00 96.50 174 PHE A CA 1
ATOM 1494 C C . PHE A 1 174 ? -4.236 2.835 0.713 1.00 96.50 174 PHE A C 1
ATOM 1496 O O . PHE A 1 174 ? -4.549 2.961 -0.476 1.00 96.50 174 PHE A O 1
ATOM 1503 N N . GLN A 1 175 ? -5.048 3.144 1.716 1.00 95.88 175 GLN A N 1
ATOM 1504 C CA . GLN A 1 175 ? -6.389 3.701 1.580 1.00 95.88 175 GLN A CA 1
ATOM 1505 C C . GLN A 1 175 ? -6.568 4.834 2.581 1.00 95.88 175 GLN A C 1
ATOM 1507 O O . GLN A 1 175 ? -5.983 4.813 3.658 1.00 95.88 175 GLN A O 1
ATOM 1512 N N . THR A 1 176 ? -7.403 5.806 2.239 1.00 96.56 176 THR A N 1
ATOM 1513 C CA . THR A 1 176 ? -7.670 6.962 3.093 1.00 96.56 176 THR A CA 1
ATOM 1514 C C . THR A 1 176 ? -9.162 7.240 3.146 1.00 96.56 176 THR A C 1
ATOM 1516 O O . THR A 1 176 ? -9.878 6.957 2.182 1.00 96.56 176 THR A O 1
ATOM 1519 N N . SER A 1 177 ? -9.624 7.838 4.239 1.00 95.88 177 SER A N 1
ATOM 1520 C CA . SER A 1 177 ? -10.938 8.464 4.300 1.00 95.88 177 SER A CA 1
ATOM 1521 C C . SER A 1 177 ? -11.028 9.637 3.318 1.00 95.88 177 SER A C 1
ATOM 1523 O O . SER A 1 177 ? -10.019 10.139 2.803 1.00 95.88 177 SER A O 1
ATOM 1525 N N . VAL A 1 178 ? -12.252 10.102 3.072 1.00 92.94 178 VAL A N 1
ATOM 1526 C CA . VAL A 1 178 ? -12.486 11.382 2.392 1.00 92.94 178 VAL A CA 1
ATOM 1527 C C . VAL A 1 178 ? -11.828 12.504 3.207 1.00 92.94 178 VAL A C 1
ATOM 1529 O O . VAL A 1 178 ? -11.788 12.431 4.434 1.00 92.94 178 VAL A O 1
ATOM 1532 N N . GLY A 1 179 ? -11.241 13.495 2.526 1.00 92.44 179 GLY A N 1
ATOM 1533 C CA . GLY A 1 179 ? -10.597 14.646 3.176 1.00 92.44 179 GLY A CA 1
ATOM 1534 C C . GLY A 1 179 ? -9.331 14.327 3.981 1.00 92.44 179 GLY A C 1
ATOM 1535 O O . GLY A 1 179 ? -8.895 15.146 4.779 1.00 92.44 179 GLY A O 1
ATOM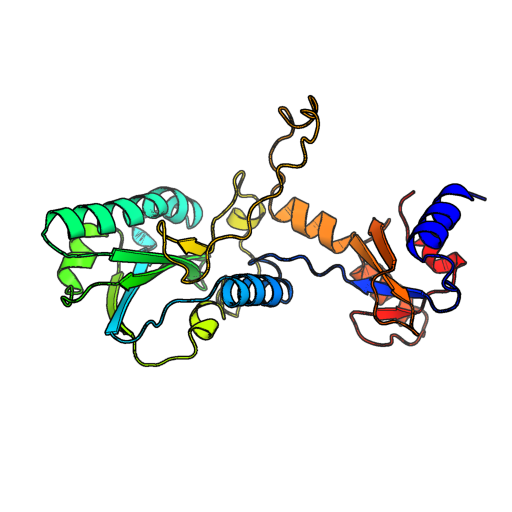 1536 N N . PHE A 1 180 ? -8.740 13.138 3.816 1.00 95.50 180 PHE A N 1
ATOM 1537 C CA . PHE A 1 180 ? -7.552 12.755 4.584 1.00 95.50 180 PHE A CA 1
ATOM 1538 C C . PHE A 1 180 ? -6.331 13.647 4.309 1.00 95.50 180 PHE A C 1
ATOM 1540 O O . PHE A 1 180 ? -5.588 13.969 5.228 1.00 95.50 180 PHE A O 1
ATOM 1547 N N . PHE A 1 181 ? -6.112 14.001 3.042 1.00 95.06 181 PHE A N 1
ATOM 1548 C CA . PHE A 1 181 ? -4.974 14.806 2.604 1.00 95.06 181 PHE A CA 1
ATOM 1549 C C . PHE A 1 181 ? -5.271 16.299 2.739 1.00 95.06 181 PHE A C 1
ATOM 1551 O O . PHE A 1 181 ? -6.379 16.721 2.412 1.00 95.06 181 PHE A O 1
ATOM 1558 N N . ASP A 1 182 ? -4.269 17.086 3.136 1.00 91.06 182 ASP A N 1
ATOM 1559 C CA . ASP A 1 182 ? -4.420 18.534 3.337 1.00 91.06 182 ASP A CA 1
ATOM 1560 C C . ASP A 1 182 ? -4.507 19.301 2.011 1.00 91.06 182 ASP A C 1
ATOM 1562 O O . ASP A 1 182 ? -5.099 20.377 1.952 1.00 91.06 182 ASP A O 1
ATOM 1566 N N . LYS A 1 183 ? -3.936 18.759 0.924 1.00 89.88 183 LYS A N 1
ATOM 1567 C CA . LYS A 1 183 ? -4.078 19.354 -0.409 1.00 89.88 183 LYS A CA 1
ATOM 1568 C C . LYS A 1 183 ? -5.225 18.681 -1.162 1.00 89.88 183 LYS A C 1
ATOM 1570 O O . LYS A 1 183 ? -5.298 17.443 -1.187 1.00 89.88 183 LYS A O 1
ATOM 1575 N N . PRO A 1 184 ? -6.085 19.461 -1.841 1.00 80.25 184 PRO A N 1
ATOM 1576 C CA . PRO A 1 184 ? -7.101 18.892 -2.708 1.00 80.25 184 PRO A CA 1
ATOM 1577 C C . PRO A 1 184 ? -6.434 18.035 -3.787 1.00 80.25 184 PRO A C 1
ATOM 1579 O O . PRO A 1 184 ? -5.308 18.297 -4.224 1.00 80.25 184 PRO A O 1
ATOM 1582 N N . ALA A 1 185 ? -7.123 16.975 -4.213 1.00 77.75 185 ALA A N 1
ATOM 1583 C CA . ALA A 1 185 ? -6.654 16.217 -5.362 1.00 77.75 185 ALA A CA 1
ATOM 1584 C C . ALA A 1 185 ? -6.548 17.176 -6.561 1.00 77.75 185 ALA A C 1
ATOM 1586 O O . ALA A 1 185 ? -7.452 17.996 -6.741 1.00 77.75 185 ALA A O 1
ATOM 1587 N N . PRO A 1 186 ? -5.478 17.097 -7.373 1.00 76.44 186 PRO A N 1
ATOM 1588 C CA . PRO A 1 186 ? -5.395 17.914 -8.574 1.00 76.44 186 PRO A CA 1
ATOM 1589 C C . PRO A 1 186 ? -6.652 17.668 -9.404 1.00 76.44 186 PRO A C 1
ATOM 1591 O O . PRO A 1 186 ? -7.060 16.510 -9.566 1.00 76.44 186 PRO A O 1
ATOM 1594 N N . ALA A 1 187 ? -7.2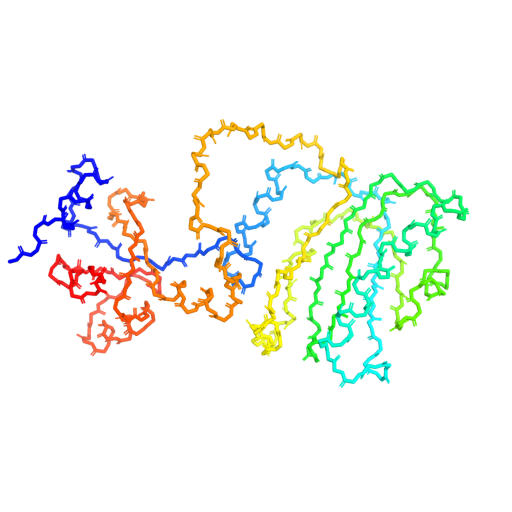71 18.749 -9.887 1.00 73.88 187 ALA A N 1
ATOM 1595 C CA . ALA A 1 187 ? -8.429 18.655 -10.759 1.00 73.88 187 ALA A CA 1
ATOM 1596 C C . ALA A 1 187 ? -8.066 17.704 -11.900 1.00 73.88 187 ALA A C 1
ATOM 1598 O O . ALA A 1 187 ? -7.127 17.950 -12.661 1.00 73.88 187 ALA A O 1
ATOM 1599 N N . ARG A 1 188 ? -8.757 16.563 -11.978 1.00 69.00 188 ARG A N 1
ATOM 1600 C CA . ARG A 1 188 ? -8.637 15.711 -13.153 1.00 69.00 188 ARG A CA 1
ATOM 1601 C C . ARG A 1 188 ? -9.212 16.535 -14.290 1.00 69.00 188 ARG A C 1
ATOM 1603 O O . ARG A 1 188 ? -10.423 16.727 -14.336 1.00 69.00 188 ARG A O 1
ATOM 1610 N N . THR A 1 189 ? -8.363 17.015 -15.191 1.00 59.56 189 THR A N 1
ATOM 1611 C CA . THR A 1 189 ? -8.827 17.396 -16.517 1.00 59.56 189 THR A CA 1
ATOM 1612 C C . THR A 1 189 ? -9.490 16.146 -17.077 1.00 59.56 189 THR A C 1
ATOM 1614 O O . THR A 1 189 ? -8.821 15.146 -17.348 1.00 59.56 189 THR A O 1
ATOM 1617 N N . LYS A 1 190 ? -10.827 16.149 -17.136 1.00 52.31 190 LYS A N 1
ATOM 1618 C CA . LYS A 1 190 ? -11.579 15.180 -17.925 1.00 52.31 190 LYS A CA 1
ATOM 1619 C C . LYS A 1 190 ? -11.138 15.424 -19.364 1.00 52.31 190 LYS A C 1
ATOM 1621 O O . LYS A 1 190 ? -11.733 16.220 -20.071 1.00 52.31 190 LYS A O 1
ATOM 1626 N N . LYS A 1 191 ? -10.035 14.804 -19.783 1.00 56.00 191 LYS A N 1
ATOM 1627 C CA . LYS A 1 191 ? -9.893 14.500 -21.196 1.00 56.00 191 LYS A CA 1
ATOM 1628 C C . LYS A 1 191 ? -11.040 13.547 -21.472 1.00 56.00 191 LYS A C 1
ATOM 1630 O O . LYS A 1 191 ? -11.077 12.471 -20.874 1.00 56.00 191 LYS A O 1
ATOM 1635 N N . GLU A 1 192 ? -11.991 13.996 -22.279 1.00 44.78 192 GLU A N 1
ATOM 1636 C CA . GLU A 1 192 ? -12.967 13.147 -22.949 1.00 44.78 192 GLU A CA 1
ATOM 1637 C C . GLU A 1 192 ? -12.170 12.161 -23.806 1.00 44.78 192 GLU A C 1
ATOM 1639 O O . GLU A 1 192 ? -11.896 12.376 -24.981 1.00 44.78 192 GLU A O 1
ATOM 1644 N N . ALA A 1 193 ? -11.649 11.117 -23.167 1.00 54.06 193 ALA A N 1
ATOM 1645 C CA . ALA A 1 193 ? -11.237 9.937 -23.883 1.00 54.06 193 ALA A CA 1
ATOM 1646 C C . ALA A 1 193 ? -12.543 9.321 -24.372 1.00 54.06 193 ALA A C 1
ATOM 1648 O O . ALA A 1 193 ? -13.409 9.016 -23.547 1.00 54.06 193 ALA A O 1
ATOM 1649 N N . ALA A 1 194 ? -12.696 9.213 -25.693 1.00 50.41 194 ALA A N 1
ATOM 1650 C CA . ALA A 1 194 ? -13.781 8.444 -26.279 1.00 50.41 194 ALA A CA 1
ATOM 1651 C C . ALA A 1 194 ? -13.854 7.086 -25.557 1.00 50.41 194 ALA A C 1
ATOM 1653 O O . ALA A 1 194 ? -12.791 6.520 -25.263 1.00 50.41 194 ALA A O 1
ATOM 1654 N N . PRO A 1 195 ? -15.056 6.601 -25.200 1.00 50.94 195 PRO A N 1
ATOM 1655 C CA . PRO A 1 195 ? -15.201 5.295 -24.580 1.00 50.94 195 PRO A CA 1
ATOM 1656 C C . PRO A 1 195 ? -14.538 4.263 -25.494 1.00 50.94 195 PRO A C 1
ATOM 1658 O O . PRO A 1 195 ? -14.953 4.051 -26.629 1.00 50.94 195 PRO A O 1
ATOM 1661 N N . ASP A 1 196 ? -13.431 3.693 -25.023 1.00 53.06 196 ASP A N 1
ATOM 1662 C CA . ASP A 1 196 ? -12.771 2.593 -25.705 1.00 53.06 196 ASP A CA 1
ATOM 1663 C C . ASP A 1 196 ? -13.644 1.362 -25.465 1.00 53.06 196 ASP A C 1
ATOM 1665 O O . ASP A 1 196 ? -13.574 0.751 -24.399 1.00 53.06 196 ASP A O 1
ATOM 1669 N N . GLU A 1 197 ? -14.493 1.020 -26.436 1.00 55.03 197 GLU A N 1
ATOM 1670 C CA . GLU A 1 197 ? -15.375 -0.157 -26.398 1.00 55.03 197 GLU A CA 1
ATOM 1671 C C . GLU A 1 197 ? -14.594 -1.464 -26.130 1.00 55.03 197 GLU A C 1
ATOM 1673 O O . GLU A 1 197 ? -15.162 -2.460 -25.689 1.00 55.03 197 GLU A O 1
ATOM 1678 N N . ARG A 1 198 ? -13.260 -1.474 -26.313 1.00 56.12 198 ARG A N 1
ATOM 1679 C CA . ARG A 1 198 ? -12.387 -2.619 -25.989 1.00 56.12 198 ARG A CA 1
ATOM 1680 C C . ARG A 1 198 ? -11.948 -2.680 -24.523 1.00 56.12 198 ARG A C 1
ATOM 1682 O O . ARG A 1 198 ? -11.326 -3.666 -24.121 1.00 56.12 198 ARG A O 1
ATOM 1689 N N . ALA A 1 199 ? -12.206 -1.645 -23.727 1.00 55.53 199 ALA A N 1
ATOM 1690 C CA . ALA A 1 199 ? -11.807 -1.588 -22.323 1.00 55.53 199 ALA A CA 1
ATOM 1691 C C . ALA A 1 199 ? -12.772 -2.344 -21.393 1.00 55.53 199 ALA A C 1
ATOM 1693 O O . ALA A 1 199 ? -12.354 -2.758 -20.313 1.00 55.53 199 ALA A O 1
ATOM 1694 N N . GLU A 1 200 ? -14.026 -2.556 -21.803 1.00 55.88 200 GLU A N 1
ATOM 1695 C CA . GLU A 1 200 ? -15.065 -3.152 -20.950 1.00 55.88 200 GLU A CA 1
ATOM 1696 C C . GLU A 1 200 ? -14.964 -4.681 -20.806 1.00 55.88 200 GLU A C 1
ATOM 1698 O O . GLU A 1 200 ? -15.527 -5.237 -19.867 1.00 55.88 200 GLU A O 1
ATOM 1703 N N . SER A 1 201 ? -14.189 -5.368 -21.656 1.00 59.47 201 SER A N 1
ATOM 1704 C CA . SER A 1 201 ? -14.091 -6.840 -21.662 1.00 59.47 201 SER A CA 1
ATOM 1705 C C . SER A 1 201 ? -12.742 -7.418 -21.222 1.00 59.47 201 SER A C 1
ATOM 1707 O O . SER A 1 201 ? -12.597 -8.637 -21.130 1.00 59.47 201 SER A O 1
ATOM 1709 N N . ARG A 1 202 ? -11.728 -6.587 -20.946 1.00 70.38 202 ARG A N 1
ATOM 1710 C CA . ARG A 1 202 ? -10.413 -7.096 -20.525 1.00 70.38 202 ARG A CA 1
ATOM 1711 C C . ARG A 1 202 ? -10.401 -7.407 -19.038 1.00 70.38 202 ARG A C 1
ATOM 1713 O O . ARG A 1 202 ? -10.520 -6.505 -18.207 1.00 70.38 202 ARG A O 1
ATOM 1720 N N . GLU A 1 203 ? -10.166 -8.675 -18.713 1.00 77.25 203 GLU A N 1
ATOM 1721 C CA . GLU A 1 203 ? -9.879 -9.076 -17.341 1.00 77.25 203 GLU A CA 1
ATOM 1722 C C . GLU A 1 203 ? -8.730 -8.231 -16.761 1.00 77.25 203 GLU A C 1
ATOM 1724 O O . GLU A 1 203 ? -7.741 -7.938 -17.450 1.00 77.25 203 GLU A O 1
ATOM 1729 N N . PRO A 1 204 ? -8.846 -7.789 -15.497 1.00 85.44 204 PRO A N 1
ATOM 1730 C CA . PRO A 1 204 ? -7.813 -6.989 -14.873 1.00 85.44 204 PRO A CA 1
ATOM 1731 C C . PRO A 1 204 ? -6.527 -7.805 -14.733 1.00 85.44 204 PRO A C 1
ATOM 1733 O O . PRO A 1 204 ? -6.487 -8.834 -14.072 1.00 85.44 204 PRO A O 1
ATOM 1736 N N . GLU A 1 205 ? -5.445 -7.276 -15.296 1.00 91.38 205 GLU A N 1
ATOM 1737 C CA . GLU A 1 205 ? -4.119 -7.883 -15.212 1.00 91.38 205 GLU A CA 1
ATOM 1738 C C . GLU A 1 205 ? -3.686 -8.132 -13.750 1.00 91.38 205 GLU A C 1
ATOM 1740 O O . GLU A 1 205 ? -3.716 -7.209 -12.914 1.00 91.38 205 GLU A O 1
ATOM 1745 N N . THR A 1 206 ? -3.226 -9.350 -13.452 1.00 95.38 206 THR A N 1
ATOM 1746 C CA . THR A 1 206 ? -2.703 -9.747 -12.134 1.00 95.38 206 THR A CA 1
ATOM 1747 C C . THR A 1 206 ? -1.378 -9.046 -11.819 1.00 95.38 206 THR A C 1
ATOM 1749 O O . THR A 1 206 ? -0.788 -8.348 -12.652 1.00 95.38 206 THR A O 1
ATOM 1752 N N . LEU A 1 207 ? -0.885 -9.169 -10.585 1.00 94.88 207 LEU A N 1
ATOM 1753 C CA . LEU A 1 207 ? 0.412 -8.591 -10.234 1.00 94.88 207 LEU A CA 1
ATOM 1754 C C . LEU A 1 207 ? 1.575 -9.368 -10.876 1.00 94.88 207 LEU A C 1
ATOM 1756 O O . LEU A 1 207 ? 2.538 -8.733 -11.301 1.00 94.88 207 LEU A O 1
ATOM 1760 N N . ALA A 1 208 ? 1.450 -10.690 -11.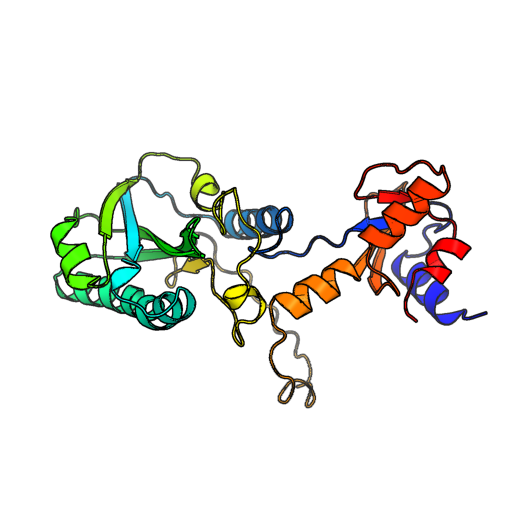033 1.00 95.19 208 ALA A N 1
ATOM 1761 C CA . ALA A 1 208 ? 2.400 -11.520 -11.776 1.00 95.19 208 ALA A CA 1
ATOM 1762 C C . ALA A 1 208 ? 2.557 -11.037 -13.226 1.00 95.19 208 ALA A C 1
ATOM 1764 O O . ALA A 1 208 ? 3.665 -10.756 -13.686 1.00 95.19 208 ALA A O 1
ATOM 1765 N N . GLN A 1 209 ? 1.436 -10.844 -13.926 1.00 94.94 209 GLN A N 1
ATOM 1766 C CA . GLN A 1 209 ? 1.427 -10.339 -15.301 1.00 94.94 209 GLN A CA 1
ATOM 1767 C C . GLN A 1 209 ? 2.021 -8.923 -15.384 1.00 94.94 209 GLN A C 1
ATOM 1769 O O . GLN A 1 209 ? 2.821 -8.634 -16.275 1.00 94.94 209 GLN A O 1
ATOM 1774 N N . LYS A 1 210 ? 1.730 -8.060 -14.398 1.00 94.69 210 LYS A N 1
ATOM 1775 C CA . LYS A 1 210 ? 2.355 -6.731 -14.288 1.00 94.69 210 LYS A CA 1
ATOM 1776 C C . LYS A 1 210 ? 3.867 -6.810 -14.141 1.00 94.69 210 LYS A C 1
ATOM 1778 O O . LYS A 1 210 ? 4.555 -6.068 -14.834 1.00 94.69 210 LYS A O 1
ATOM 1783 N N . PHE A 1 211 ? 4.373 -7.665 -13.253 1.00 94.12 211 PHE A N 1
ATOM 1784 C CA . PHE A 1 211 ? 5.809 -7.873 -13.065 1.00 94.12 211 PHE A CA 1
ATOM 1785 C C . PHE A 1 211 ? 6.461 -8.370 -14.354 1.00 94.12 211 PHE A C 1
ATOM 1787 O O . PHE A 1 211 ? 7.451 -7.780 -14.778 1.00 94.12 211 PHE A O 1
ATOM 1794 N N . HIS A 1 212 ? 5.859 -9.351 -15.032 1.00 93.88 212 HIS A N 1
ATOM 1795 C CA . HIS A 1 212 ? 6.346 -9.829 -16.327 1.00 93.88 212 HIS A CA 1
ATOM 1796 C C . HIS A 1 212 ? 6.414 -8.700 -17.364 1.00 93.88 212 HIS A C 1
ATOM 1798 O O . HIS A 1 212 ? 7.444 -8.496 -18.008 1.00 93.88 212 HIS A O 1
ATOM 1804 N N . ARG A 1 213 ? 5.347 -7.901 -17.488 1.00 94.56 213 ARG A N 1
ATOM 1805 C CA . ARG A 1 213 ? 5.336 -6.752 -18.399 1.00 94.56 213 ARG A CA 1
ATOM 1806 C C . ARG A 1 213 ? 6.404 -5.727 -18.028 1.00 94.56 213 ARG A C 1
ATOM 1808 O O . ARG A 1 213 ? 7.105 -5.250 -18.914 1.00 94.56 213 ARG A O 1
ATOM 1815 N N . TRP A 1 214 ? 6.530 -5.364 -16.751 1.00 94.56 214 TRP A N 1
ATOM 1816 C CA . TRP A 1 214 ? 7.517 -4.380 -16.291 1.00 94.56 214 TRP A CA 1
ATOM 1817 C C . TRP A 1 214 ? 8.948 -4.854 -16.523 1.00 94.56 214 TRP A C 1
ATOM 1819 O O . TRP A 1 214 ? 9.749 -4.066 -17.009 1.00 94.56 214 TRP A O 1
ATOM 1829 N N . ALA A 1 215 ? 9.232 -6.137 -16.291 1.00 93.31 215 ALA A N 1
ATOM 1830 C CA . ALA A 1 215 ? 10.526 -6.744 -16.586 1.00 93.31 215 ALA A CA 1
ATOM 1831 C C . ALA A 1 215 ? 10.877 -6.662 -18.080 1.00 93.31 215 ALA A C 1
ATOM 1833 O O . ALA A 1 215 ? 12.046 -6.561 -18.429 1.00 93.31 215 ALA A O 1
ATOM 1834 N N . ARG A 1 216 ? 9.876 -6.657 -18.967 1.00 94.44 216 ARG A N 1
ATOM 1835 C CA . ARG A 1 216 ? 10.028 -6.484 -20.423 1.00 94.44 216 ARG A CA 1
ATOM 1836 C C . ARG A 1 216 ? 9.773 -5.058 -20.893 1.00 94.44 216 ARG A C 1
ATOM 1838 O O . ARG A 1 216 ? 9.572 -4.823 -22.078 1.00 94.44 216 ARG A O 1
ATOM 1845 N N . THR A 1 217 ? 9.724 -4.096 -19.985 1.00 93.38 217 THR A N 1
ATOM 1846 C CA . THR A 1 217 ? 9.562 -2.689 -20.329 1.00 93.38 217 THR A CA 1
ATOM 1847 C C . THR A 1 217 ? 10.852 -1.969 -19.985 1.00 93.38 217 THR A C 1
ATOM 1849 O O . THR A 1 217 ? 11.397 -2.136 -18.898 1.00 93.38 217 THR A O 1
ATOM 1852 N N . ALA A 1 218 ? 11.327 -1.120 -20.885 1.00 91.69 218 ALA A N 1
ATOM 1853 C CA . ALA A 1 218 ? 12.473 -0.267 -20.619 1.00 91.69 218 ALA A CA 1
ATOM 1854 C C . ALA A 1 218 ? 12.199 1.171 -21.034 1.00 91.69 218 ALA A C 1
ATOM 1856 O O . ALA A 1 218 ? 11.305 1.470 -21.827 1.00 91.69 218 ALA A O 1
ATOM 1857 N N . GLN A 1 219 ? 12.967 2.080 -20.456 1.00 90.50 219 GLN A N 1
ATOM 1858 C CA . GLN A 1 219 ? 13.007 3.476 -20.845 1.00 90.50 219 GLN A CA 1
ATOM 1859 C C . GLN A 1 219 ? 14.207 3.698 -21.752 1.00 90.50 219 GLN A C 1
ATOM 1861 O O . GLN A 1 219 ? 15.320 3.314 -21.413 1.00 90.50 219 GLN A O 1
ATOM 1866 N N . VAL A 1 220 ? 13.990 4.366 -22.876 1.00 86.44 220 VAL A N 1
ATOM 1867 C CA . VAL A 1 220 ? 15.087 4.880 -23.695 1.00 86.44 220 VAL A CA 1
ATOM 1868 C C . VAL A 1 220 ? 15.402 6.279 -23.189 1.00 86.44 220 VAL A C 1
ATOM 1870 O O . VAL A 1 220 ? 14.516 7.137 -23.122 1.00 86.44 220 VAL A O 1
ATOM 1873 N N . ARG A 1 221 ? 16.648 6.499 -22.782 1.00 85.62 221 ARG A N 1
ATOM 1874 C CA . ARG A 1 221 ? 17.181 7.788 -22.318 1.00 85.62 221 ARG A CA 1
ATOM 1875 C C . ARG A 1 221 ? 18.335 8.201 -23.220 1.00 85.62 221 ARG A C 1
ATOM 1877 O O . ARG A 1 221 ? 18.928 7.341 -23.858 1.00 85.62 221 ARG A O 1
ATOM 1884 N N . THR A 1 222 ? 18.677 9.483 -23.265 1.00 79.06 222 THR A N 1
ATOM 1885 C CA . THR A 1 222 ? 19.954 9.918 -23.854 1.00 79.06 222 THR A CA 1
ATOM 1886 C C . THR A 1 222 ? 20.980 10.138 -22.742 1.00 79.06 222 THR A C 1
ATOM 1888 O O . THR A 1 222 ? 20.610 10.410 -21.600 1.00 79.06 222 THR A O 1
ATOM 1891 N N . ARG A 1 223 ? 22.281 10.009 -23.027 1.00 68.75 223 ARG A N 1
ATOM 1892 C CA . ARG A 1 223 ? 23.328 10.317 -22.029 1.00 68.75 223 ARG A CA 1
ATOM 1893 C C . ARG A 1 223 ? 23.375 11.801 -21.667 1.00 68.75 223 ARG A C 1
ATOM 1895 O O . ARG A 1 223 ? 23.638 12.141 -20.519 1.00 68.75 223 ARG A O 1
ATOM 1902 N N . ARG A 1 224 ? 23.127 12.679 -22.645 1.00 65.19 224 ARG A N 1
ATOM 1903 C CA . ARG A 1 224 ? 23.286 14.139 -22.502 1.00 65.19 224 ARG A CA 1
ATOM 1904 C C . ARG A 1 224 ? 22.151 14.799 -21.731 1.00 65.19 224 ARG A C 1
ATOM 1906 O O . ARG A 1 224 ? 22.376 15.744 -20.985 1.00 65.19 224 ARG A O 1
ATOM 1913 N N . ALA A 1 225 ? 20.934 14.297 -21.896 1.00 55.25 225 ALA A N 1
ATOM 1914 C CA . ALA A 1 225 ? 19.792 14.718 -21.113 1.00 55.25 225 ALA A CA 1
ATOM 1915 C C . ALA A 1 225 ? 19.295 13.476 -20.389 1.00 55.25 225 ALA A C 1
ATOM 1917 O O . ALA A 1 225 ? 18.854 12.533 -21.033 1.00 55.25 225 ALA A O 1
ATOM 1918 N N . ILE A 1 226 ? 19.289 13.476 -19.056 1.00 58.41 226 ILE A N 1
ATOM 1919 C CA . ILE A 1 226 ? 18.655 12.434 -18.223 1.00 58.41 226 ILE A CA 1
ATOM 1920 C C . ILE A 1 226 ? 17.111 12.494 -18.392 1.00 58.41 226 ILE A C 1
ATOM 1922 O O . ILE A 1 226 ? 16.328 12.372 -17.456 1.00 58.41 226 ILE A O 1
ATOM 1926 N N . GLN A 1 227 ? 16.631 12.777 -19.600 1.00 66.12 227 GLN A N 1
ATOM 1927 C CA . GLN A 1 227 ? 15.247 12.812 -20.002 1.00 66.12 227 GLN A CA 1
ATOM 1928 C C . GLN A 1 227 ? 14.915 11.484 -20.673 1.00 66.12 227 GLN A C 1
ATOM 1930 O O . GLN A 1 227 ? 15.610 10.994 -21.564 1.00 66.12 227 GLN A O 1
ATOM 1935 N N . CYS A 1 228 ? 13.825 10.886 -20.206 1.00 70.62 228 CYS A N 1
ATOM 1936 C CA . CYS A 1 228 ? 13.223 9.737 -20.853 1.00 70.62 228 CYS A CA 1
ATOM 1937 C C . CYS A 1 228 ? 12.693 10.177 -22.220 1.00 70.62 228 CYS A C 1
ATOM 1939 O O . CYS A 1 228 ? 11.761 10.976 -22.288 1.00 70.62 228 CYS A O 1
ATOM 1941 N N . VAL A 1 229 ? 13.274 9.630 -23.282 1.00 75.81 229 VAL A N 1
ATOM 1942 C CA . VAL A 1 229 ? 12.834 9.820 -24.666 1.00 75.81 229 VAL A CA 1
ATOM 1943 C C . VAL A 1 229 ? 11.559 9.026 -24.920 1.00 75.81 229 VAL A C 1
ATOM 1945 O O . VAL A 1 229 ? 10.635 9.511 -25.558 1.00 75.81 229 VAL A O 1
ATOM 1948 N N . GLY A 1 230 ? 11.470 7.811 -24.381 1.00 82.06 230 GLY A N 1
ATOM 1949 C CA . GLY A 1 230 ? 10.316 6.947 -24.595 1.00 82.06 230 GLY A CA 1
ATOM 1950 C C . GLY A 1 230 ? 10.337 5.707 -23.718 1.00 82.06 230 GLY A C 1
ATOM 1951 O O . GLY A 1 230 ? 11.304 5.439 -23.009 1.00 82.06 230 GLY A O 1
ATOM 1952 N N . THR A 1 231 ? 9.241 4.957 -23.754 1.00 87.88 231 THR A N 1
ATOM 1953 C CA . THR A 1 231 ? 9.134 3.635 -23.128 1.00 87.88 231 THR A CA 1
ATOM 1954 C C . THR A 1 231 ? 8.927 2.603 -24.225 1.00 87.88 231 THR A C 1
ATOM 1956 O O . THR A 1 231 ? 8.167 2.854 -25.156 1.00 87.88 231 THR A O 1
ATOM 1959 N N . VAL A 1 232 ? 9.621 1.474 -24.123 1.00 88.38 232 VAL A N 1
ATOM 1960 C CA . VAL A 1 232 ? 9.686 0.442 -25.159 1.00 88.38 232 VAL A CA 1
ATOM 1961 C C . VAL A 1 232 ? 9.406 -0.925 -24.548 1.00 88.38 232 VAL A C 1
ATOM 1963 O O . VAL A 1 232 ? 9.749 -1.166 -23.387 1.00 88.38 232 VAL A O 1
ATOM 1966 N N . THR A 1 233 ? 8.788 -1.815 -25.322 1.00 91.31 233 THR A N 1
ATOM 1967 C CA . THR A 1 233 ? 8.636 -3.226 -24.954 1.00 91.31 233 THR A CA 1
ATOM 1968 C C . THR A 1 233 ? 9.804 -4.020 -25.520 1.00 91.31 233 THR A C 1
ATOM 1970 O O . THR A 1 233 ? 10.218 -3.823 -26.660 1.00 91.31 233 THR A O 1
ATOM 1973 N N . LEU A 1 234 ? 10.348 -4.911 -24.707 1.00 92.06 234 LEU A N 1
ATOM 1974 C CA . LEU A 1 234 ? 11.519 -5.7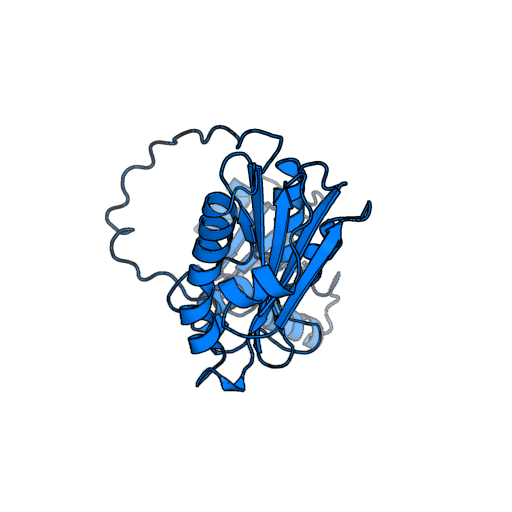12 -24.998 1.00 92.06 234 LEU A CA 1
ATOM 1975 C C . LEU A 1 234 ? 11.115 -7.142 -25.372 1.00 92.06 234 LEU A C 1
ATOM 1977 O O . LEU A 1 234 ? 10.159 -7.716 -24.832 1.00 92.06 234 LEU A O 1
ATOM 1981 N N . ARG A 1 235 ? 11.883 -7.748 -26.281 1.00 90.56 235 ARG A N 1
ATOM 1982 C CA . ARG A 1 235 ? 11.721 -9.155 -26.683 1.00 90.56 235 ARG A CA 1
ATOM 1983 C C . ARG A 1 235 ? 12.020 -10.122 -25.540 1.00 90.56 235 ARG A C 1
ATOM 1985 O O . ARG A 1 235 ? 11.445 -11.203 -25.495 1.00 90.56 235 ARG A O 1
ATOM 1992 N N . ARG A 1 236 ? 12.905 -9.714 -24.632 1.00 92.06 236 ARG A N 1
ATOM 1993 C CA . ARG A 1 236 ? 13.355 -10.442 -23.440 1.00 92.06 236 ARG A CA 1
ATOM 1994 C C . ARG A 1 236 ? 13.330 -9.502 -22.236 1.00 92.06 236 ARG A C 1
ATOM 1996 O O . ARG A 1 236 ? 13.110 -8.302 -22.405 1.00 92.06 236 ARG A O 1
ATOM 2003 N N . SER A 1 237 ? 13.474 -10.018 -21.025 1.00 92.62 237 SER A N 1
ATOM 2004 C CA . SER A 1 237 ? 13.516 -9.167 -19.835 1.00 92.62 237 SER A CA 1
ATOM 2005 C C . SER A 1 237 ? 14.758 -8.272 -19.838 1.00 92.62 237 SER A C 1
ATOM 2007 O O . SER A 1 237 ? 15.806 -8.620 -20.380 1.00 92.62 237 SER A O 1
ATOM 2009 N N . PHE A 1 238 ? 14.656 -7.107 -19.204 1.00 91.31 238 PHE A N 1
ATOM 2010 C CA . PHE A 1 238 ? 15.774 -6.183 -19.044 1.00 91.31 238 PHE A CA 1
ATOM 2011 C C . PHE A 1 238 ? 16.955 -6.852 -18.325 1.00 91.31 238 PHE A C 1
ATOM 2013 O O . PHE A 1 238 ? 18.100 -6.633 -18.700 1.00 91.31 238 PHE A O 1
ATOM 2020 N N . HIS A 1 239 ? 16.678 -7.725 -17.350 1.00 88.75 239 HIS A N 1
ATOM 2021 C CA . HIS A 1 239 ? 17.710 -8.468 -16.630 1.00 88.75 239 HIS A CA 1
ATOM 2022 C C . HIS A 1 239 ? 18.482 -9.440 -17.535 1.00 88.75 239 HIS A C 1
ATOM 2024 O O . HIS A 1 239 ? 19.708 -9.447 -17.496 1.00 88.75 239 HIS A O 1
ATOM 2030 N N . GLU A 1 240 ? 17.796 -10.196 -18.399 1.00 90.50 240 GLU A N 1
ATOM 2031 C CA . GLU A 1 240 ? 18.458 -11.069 -19.384 1.00 90.50 240 GLU A CA 1
ATOM 2032 C C . GLU A 1 240 ? 19.369 -10.266 -20.322 1.00 90.50 240 GLU A C 1
ATOM 2034 O O . GLU A 1 240 ? 20.497 -10.676 -20.583 1.00 90.50 240 GLU A O 1
ATOM 2039 N N . ILE A 1 241 ? 18.924 -9.083 -20.764 1.00 89.06 241 ILE A N 1
ATOM 2040 C CA . ILE A 1 241 ? 19.741 -8.190 -21.601 1.00 89.06 241 ILE A CA 1
ATOM 2041 C C . ILE A 1 241 ? 20.998 -7.733 -20.846 1.00 89.06 241 ILE A C 1
ATOM 2043 O O . ILE A 1 241 ? 22.079 -7.712 -21.431 1.00 89.06 241 ILE A O 1
ATOM 2047 N N . ILE A 1 242 ? 20.894 -7.401 -19.551 1.00 86.69 242 ILE A N 1
ATOM 2048 C CA . ILE A 1 242 ? 22.073 -7.055 -18.736 1.00 86.69 242 ILE A CA 1
ATOM 2049 C C . ILE A 1 242 ? 23.047 -8.227 -18.673 1.00 86.69 242 ILE A C 1
ATOM 2051 O O . ILE A 1 242 ? 24.240 -8.029 -18.899 1.00 86.69 242 ILE A O 1
ATOM 2055 N N . LEU A 1 243 ? 22.559 -9.431 -18.363 1.00 87.12 243 LEU A N 1
ATOM 2056 C CA . LEU A 1 243 ? 23.410 -10.612 -18.224 1.00 87.12 243 LEU A CA 1
ATOM 2057 C C . LEU A 1 243 ? 24.162 -10.915 -19.526 1.00 87.12 243 LEU A C 1
ATOM 2059 O O . LEU A 1 243 ? 25.365 -11.153 -19.481 1.00 87.12 243 LEU A O 1
ATOM 2063 N N . GLU A 1 244 ? 23.502 -10.818 -20.682 1.00 86.50 244 GLU A N 1
ATOM 2064 C CA . GLU A 1 244 ? 24.144 -10.958 -22.000 1.00 86.50 244 GLU A CA 1
ATOM 2065 C C . GLU A 1 244 ? 25.161 -9.846 -22.289 1.00 86.50 244 GLU A C 1
ATOM 2067 O O . GLU A 1 244 ? 26.216 -10.080 -22.889 1.00 86.50 244 GLU A O 1
ATOM 2072 N N . HIS A 1 245 ? 24.864 -8.614 -21.870 1.00 83.56 245 HIS A N 1
ATOM 2073 C CA . HIS A 1 245 ? 25.775 -7.485 -22.039 1.00 83.56 245 HIS A CA 1
ATOM 2074 C C . HIS A 1 245 ? 27.065 -7.690 -21.243 1.00 83.56 245 HIS A C 1
ATOM 2076 O O . HIS A 1 245 ? 28.155 -7.562 -21.806 1.00 83.56 245 HIS A O 1
ATOM 2082 N N . VAL A 1 246 ? 26.932 -8.086 -19.973 1.00 84.69 246 VAL A N 1
ATOM 2083 C CA . VAL A 1 246 ? 28.045 -8.383 -19.057 1.00 84.69 246 VAL A CA 1
ATOM 2084 C C . VAL A 1 246 ? 28.824 -9.618 -19.508 1.00 84.69 246 VAL A C 1
ATOM 2086 O O . VAL A 1 246 ? 30.051 -9.568 -19.553 1.00 84.69 246 VAL A O 1
ATOM 2089 N N . ALA A 1 247 ? 28.143 -10.703 -19.891 1.00 85.31 247 ALA A N 1
ATOM 2090 C CA . ALA A 1 247 ? 28.783 -11.926 -20.382 1.00 85.31 247 ALA A CA 1
ATOM 2091 C C . ALA A 1 247 ? 29.606 -11.681 -21.658 1.00 85.31 247 ALA A C 1
ATOM 2093 O O . ALA A 1 247 ? 30.646 -12.302 -21.852 1.00 85.31 247 ALA A O 1
ATOM 2094 N N . GLY A 1 248 ? 29.193 -10.720 -22.492 1.00 83.19 248 GLY A N 1
ATOM 2095 C CA . GLY A 1 248 ? 29.965 -10.246 -23.645 1.00 83.19 248 GLY A CA 1
ATOM 2096 C C . GLY A 1 248 ? 31.155 -9.337 -23.302 1.00 83.19 248 GLY A C 1
ATOM 2097 O O . GLY A 1 248 ? 31.703 -8.708 -24.203 1.00 83.19 248 GLY A O 1
ATOM 2098 N N . GLY A 1 249 ? 31.523 -9.192 -22.023 1.00 79.06 249 GLY A N 1
ATOM 2099 C CA . GLY A 1 249 ? 32.645 -8.363 -21.564 1.00 79.06 249 GLY A CA 1
ATOM 2100 C C . GLY A 1 249 ? 32.402 -6.853 -21.655 1.00 79.06 249 GLY A C 1
ATOM 2101 O O . GLY A 1 249 ? 33.339 -6.062 -21.521 1.00 79.06 249 GLY A O 1
ATOM 2102 N N . ARG A 1 250 ? 31.161 -6.418 -21.904 1.00 77.56 250 ARG A N 1
ATOM 2103 C CA . ARG A 1 250 ? 30.844 -5.000 -22.103 1.00 77.56 250 ARG A CA 1
ATOM 2104 C C . ARG A 1 250 ? 30.614 -4.300 -20.770 1.00 77.56 250 ARG A C 1
ATOM 2106 O O . ARG A 1 250 ? 30.013 -4.837 -19.840 1.00 77.56 250 ARG A O 1
ATOM 2113 N N . ARG A 1 251 ? 31.063 -3.044 -20.694 1.00 70.75 251 ARG A N 1
ATOM 2114 C CA . ARG A 1 251 ? 30.823 -2.191 -19.529 1.00 70.75 251 ARG A CA 1
ATOM 2115 C C . ARG A 1 251 ? 29.344 -1.832 -19.436 1.00 70.75 251 ARG A C 1
ATOM 2117 O O . ARG A 1 251 ? 28.745 -1.328 -20.387 1.00 70.75 251 ARG A O 1
ATOM 2124 N N . VAL A 1 252 ? 28.792 -2.055 -18.255 1.00 70.69 252 VAL A N 1
ATOM 2125 C CA . VAL A 1 252 ? 27.497 -1.537 -17.833 1.00 70.69 252 VAL A CA 1
ATOM 2126 C C . VAL A 1 252 ? 27.764 -0.258 -17.029 1.00 70.69 252 VAL A C 1
ATOM 2128 O O . VAL A 1 252 ? 28.724 -0.216 -16.262 1.00 70.69 252 VAL A O 1
ATOM 2131 N N . ILE A 1 253 ? 26.965 0.799 -17.227 1.00 67.56 253 ILE A N 1
ATOM 2132 C CA . ILE A 1 253 ? 27.125 2.054 -16.464 1.00 67.56 253 ILE A CA 1
ATOM 2133 C C . ILE A 1 253 ? 26.754 1.794 -14.999 1.00 67.56 253 ILE A C 1
ATOM 2135 O O . ILE A 1 253 ? 27.508 2.122 -14.089 1.00 67.56 253 ILE A O 1
ATOM 2139 N N . ASP A 1 254 ? 25.606 1.150 -14.799 1.00 71.56 254 ASP A N 1
ATOM 2140 C CA . ASP A 1 254 ? 25.168 0.521 -13.557 1.00 71.56 254 ASP A CA 1
ATOM 2141 C C . ASP A 1 254 ? 24.130 -0.570 -13.887 1.00 71.56 254 ASP A C 1
ATOM 2143 O O . ASP A 1 254 ? 23.615 -0.624 -15.003 1.00 71.56 254 ASP A O 1
ATOM 2147 N N . TRP A 1 255 ? 23.762 -1.414 -12.923 1.00 69.06 255 TRP A N 1
ATOM 2148 C CA . TRP A 1 255 ? 22.775 -2.494 -13.110 1.00 69.06 255 TRP A CA 1
ATOM 2149 C C . TRP A 1 255 ? 21.381 -2.045 -13.601 1.00 69.06 255 TRP A C 1
ATOM 2151 O O . TRP A 1 255 ? 20.501 -2.880 -13.785 1.00 69.06 255 TRP A O 1
ATOM 2161 N N . PHE A 1 256 ? 21.159 -0.751 -13.823 1.00 74.88 256 PHE A N 1
ATOM 2162 C CA . PHE A 1 256 ? 19.922 -0.161 -14.313 1.00 74.88 256 PHE A CA 1
ATOM 2163 C C . PHE A 1 256 ? 20.081 0.564 -15.653 1.00 74.88 256 PHE A C 1
ATOM 2165 O O . PHE A 1 256 ? 19.070 1.027 -16.180 1.00 74.88 256 PHE A O 1
ATOM 2172 N N . HIS A 1 257 ? 21.295 0.667 -16.207 1.00 76.62 257 HIS A N 1
ATOM 2173 C CA . HIS A 1 257 ? 21.614 1.447 -17.404 1.00 76.62 257 HIS A CA 1
ATOM 2174 C C . HIS A 1 257 ? 22.608 0.715 -18.315 1.00 76.62 257 HIS A C 1
ATOM 2176 O O . HIS A 1 257 ? 23.795 0.574 -18.000 1.00 76.62 257 HIS A O 1
ATOM 2182 N N . ILE A 1 258 ? 22.132 0.331 -19.501 1.00 78.00 258 ILE A N 1
ATOM 2183 C CA . ILE A 1 258 ? 22.929 -0.366 -20.512 1.00 78.00 258 ILE A CA 1
ATOM 2184 C C . ILE A 1 258 ? 23.166 0.569 -21.701 1.00 78.00 258 ILE A C 1
ATOM 2186 O O . ILE A 1 258 ? 22.200 1.000 -22.343 1.00 78.00 258 ILE A O 1
ATOM 2190 N N . PRO A 1 259 ? 24.427 0.905 -22.015 1.00 79.94 259 PRO A N 1
ATOM 2191 C CA . PRO A 1 259 ? 24.739 1.567 -23.267 1.00 79.94 259 PRO A CA 1
ATOM 2192 C C . PRO A 1 259 ? 24.625 0.550 -24.406 1.00 79.94 259 PRO A C 1
ATOM 2194 O O . PRO A 1 259 ? 25.315 -0.466 -24.386 1.00 79.94 259 PRO A O 1
ATOM 2197 N N . LEU A 1 260 ? 23.765 0.827 -25.382 1.00 76.06 260 LEU A N 1
ATOM 2198 C CA . LEU A 1 260 ? 23.564 -0.024 -26.553 1.00 76.06 260 LEU A CA 1
ATOM 2199 C C . LEU A 1 260 ? 23.773 0.811 -27.811 1.00 76.06 260 LEU A C 1
ATOM 2201 O O . LEU A 1 260 ? 23.306 1.948 -27.887 1.00 76.06 260 LEU A O 1
ATOM 2205 N N . SER A 1 261 ? 24.437 0.237 -28.807 1.00 79.38 261 SER A N 1
ATOM 2206 C CA . SER A 1 261 ? 24.412 0.763 -30.169 1.00 79.38 261 SER A CA 1
ATOM 2207 C C . SER A 1 261 ? 22.987 0.743 -30.729 1.00 79.38 261 SER A C 1
ATOM 2209 O O . SER A 1 261 ? 22.105 0.023 -30.252 1.00 79.38 261 SER A O 1
ATOM 2211 N N . THR A 1 262 ? 22.759 1.502 -31.799 1.00 74.69 262 THR A N 1
ATOM 2212 C CA . THR A 1 262 ? 21.484 1.519 -32.530 1.00 74.69 262 THR A CA 1
ATOM 2213 C C . THR A 1 262 ? 21.030 0.106 -32.920 1.00 74.69 262 THR A C 1
ATOM 2215 O O . THR A 1 262 ? 19.878 -0.252 -32.686 1.00 74.69 262 THR A O 1
ATOM 2218 N N . GLN A 1 263 ? 21.930 -0.728 -33.444 1.00 79.00 263 GLN A N 1
ATOM 2219 C CA . GLN A 1 263 ? 21.602 -2.085 -33.893 1.00 79.00 263 GLN A CA 1
ATOM 2220 C C . GLN A 1 263 ? 21.254 -3.026 -32.727 1.00 79.00 263 GLN A C 1
ATOM 2222 O O . GLN A 1 263 ? 20.331 -3.836 -32.825 1.00 79.00 263 GLN A O 1
ATOM 2227 N N . GLU A 1 264 ? 21.957 -2.909 -31.601 1.00 80.69 264 GLU A N 1
ATOM 2228 C CA . GLU A 1 264 ? 21.651 -3.682 -30.391 1.00 80.69 264 GLU A CA 1
ATOM 2229 C C . GLU A 1 264 ? 20.322 -3.243 -29.767 1.00 80.69 264 GLU A C 1
ATOM 2231 O O . GLU A 1 264 ? 19.546 -4.071 -29.289 1.00 80.69 264 GLU A O 1
ATOM 2236 N N . LEU A 1 265 ? 20.014 -1.945 -29.806 1.00 79.31 265 LEU A N 1
ATOM 2237 C CA . LEU A 1 265 ? 18.728 -1.441 -29.342 1.00 79.31 265 LEU A CA 1
ATOM 2238 C C . LEU A 1 265 ? 17.577 -1.987 -30.203 1.00 79.31 265 LEU A C 1
ATOM 2240 O O . LEU A 1 265 ? 16.555 -2.405 -29.660 1.00 79.31 265 LEU A O 1
ATOM 2244 N N . GLU A 1 266 ? 17.742 -2.038 -31.528 1.00 80.31 266 GLU A N 1
ATOM 2245 C CA . GLU A 1 266 ? 16.759 -2.648 -32.438 1.00 80.31 266 GLU A CA 1
ATOM 2246 C C . GLU A 1 266 ? 16.519 -4.126 -32.141 1.00 80.31 266 GLU A C 1
ATOM 2248 O O . GLU A 1 266 ? 15.371 -4.576 -32.142 1.00 80.31 266 GLU A O 1
ATOM 2253 N N . SER A 1 267 ? 17.586 -4.886 -31.888 1.00 83.38 267 SER A N 1
ATOM 2254 C CA . SER A 1 267 ? 17.478 -6.326 -31.641 1.00 83.38 267 SER A CA 1
ATOM 2255 C C . SER A 1 267 ? 16.769 -6.636 -30.319 1.00 83.38 267 SER A C 1
ATOM 2257 O O . SER A 1 267 ? 16.102 -7.666 -30.205 1.00 83.38 267 SER A O 1
ATOM 2259 N N . CYS A 1 268 ? 16.844 -5.725 -29.345 1.00 83.06 268 CYS A N 1
ATOM 2260 C CA . CYS A 1 268 ? 16.191 -5.862 -28.046 1.00 83.06 268 CYS A CA 1
ATOM 2261 C C . CYS A 1 268 ? 14.692 -5.531 -28.070 1.00 83.06 268 CYS A C 1
ATOM 2263 O O . CYS A 1 268 ? 13.942 -6.044 -27.236 1.00 83.06 268 CYS A O 1
ATOM 2265 N N . ILE A 1 269 ? 14.236 -4.675 -28.987 1.00 84.19 269 ILE A N 1
ATOM 2266 C CA . ILE A 1 269 ? 12.875 -4.127 -28.972 1.00 84.19 269 ILE A CA 1
ATOM 2267 C C . ILE A 1 269 ? 11.886 -5.036 -29.711 1.00 84.19 269 ILE A C 1
ATOM 2269 O O . ILE A 1 269 ? 12.151 -5.571 -30.792 1.00 84.19 269 ILE A O 1
ATOM 2273 N N . GLN A 1 270 ? 10.715 -5.218 -29.103 1.00 82.44 270 GLN A N 1
ATOM 2274 C CA . GLN A 1 270 ? 9.566 -5.861 -29.726 1.00 82.44 270 GLN A CA 1
ATOM 2275 C C . GLN A 1 270 ? 8.843 -4.827 -30.601 1.00 82.44 270 GLN A C 1
ATOM 2277 O O . GLN A 1 270 ? 8.343 -3.828 -30.085 1.00 82.44 270 GLN A O 1
ATOM 2282 N N . THR A 1 271 ? 8.855 -5.048 -31.917 1.00 69.88 271 THR A N 1
ATOM 2283 C CA . THR A 1 271 ? 8.140 -4.235 -32.918 1.00 69.88 271 THR A CA 1
ATOM 2284 C C . THR A 1 271 ? 6.682 -4.628 -33.027 1.00 69.88 271 THR A C 1
ATOM 2286 O O . THR A 1 271 ? 6.434 -5.856 -32.993 1.00 69.88 271 THR A O 1
#

Secondary structure (DSSP, 8-state):
--HHHHHHHHHHTTT--STTEEEEE---S-SSSTTHHHHHHHHHHHH-----TT-EEEEEEE-GGGSSSHHHHHHHHHHHHHHHHHHHHHTT-----EEEEEEE-TTS-EEEEEEE--SS---HHHHHHHH-SEEEEEEEPPS--GGGGGS-SB-TT-PPPHHHHT-SS---SEEE-TT-SSSPPP----------TTSSSPPPPPHHHHHHHHHTEEEEEESSS--EEEEEEBSS-HHHHHHHHHHTTPPPSBTTEEE--HHHHHHHB--

Foldseek 3Di:
DPVPVVVVLCVLVVNPDCQQKKKFAQQDCDLQGLVNLVVVVVVQVVLAADDLAFWKKKKAFFDPVVAPDLLRQCVVQVVLVVVLVVVVVVVPWPFDKKKWAWAQEPRRHIMIIMTTDTNDFDDQVSSCVSSVGDGMDMDGDDRDPCCVVSNGRYPDPDRNDPCQQAPQDDDDRMDIDPPRGPHDDPPPPPPPPPPPPVVVPDRDDGNNNVVQQSQQKIFIAGPVDNDGSDIFGFPGGPQVVVVVCVVVVHDAPDSGIRRDGPVRVVNGGDD

Radius of gyration: 23.11 Å; chains: 1; bounding box: 54×41×67 Å

pLDDT: mean 85.91, std 13.52, range [44.78, 98.44]